Protein AF-A0A9D8U221-F1 (afdb_monomer_lite)

Structure (mmCIF, N/CA/C/O backbone):
data_AF-A0A9D8U221-F1
#
_entry.id   AF-A0A9D8U221-F1
#
loop_
_atom_site.group_PDB
_atom_site.id
_atom_site.type_symbol
_atom_site.label_atom_id
_atom_site.label_alt_id
_atom_site.label_comp_id
_atom_site.label_asym_id
_atom_site.label_entity_id
_atom_site.label_seq_id
_atom_site.pdbx_PDB_ins_code
_atom_site.Cartn_x
_atom_site.Cartn_y
_atom_site.Cartn_z
_atom_site.occupancy
_atom_site.B_iso_or_equiv
_atom_site.auth_seq_id
_atom_site.auth_comp_id
_atom_site.auth_asym_id
_atom_site.auth_atom_id
_atom_site.pdbx_PDB_model_num
ATOM 1 N N . MET A 1 1 ? -21.153 -36.999 48.218 1.00 46.34 1 MET A N 1
ATOM 2 C CA . MET A 1 1 ? -20.728 -36.787 46.818 1.00 46.34 1 MET A CA 1
ATOM 3 C C . MET A 1 1 ? -21.036 -35.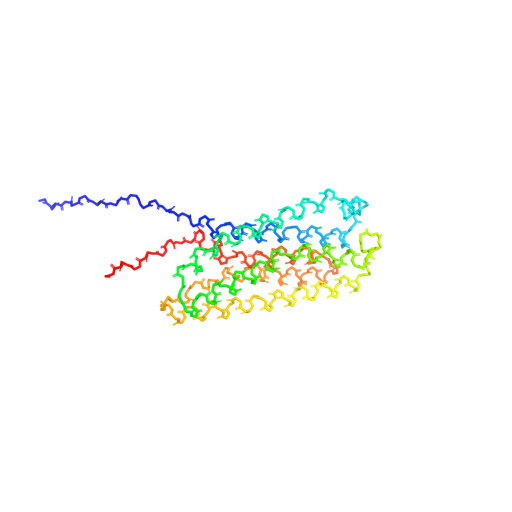339 46.479 1.00 46.34 1 MET A C 1
ATOM 5 O O . MET A 1 1 ? -22.180 -34.963 46.692 1.00 46.34 1 MET A O 1
ATOM 9 N N . PRO A 1 2 ? -20.062 -34.502 46.090 1.00 36.53 2 PRO A N 1
ATOM 10 C CA . PRO A 1 2 ? -20.365 -33.135 45.692 1.00 36.53 2 PRO A CA 1
ATOM 11 C C . PRO A 1 2 ? -20.937 -33.125 44.270 1.00 36.53 2 PRO A C 1
ATOM 13 O O . PRO A 1 2 ? -20.364 -33.736 43.367 1.00 36.53 2 PRO A O 1
ATOM 16 N N . ASP A 1 3 ? -22.067 -32.439 44.102 1.00 36.94 3 ASP A N 1
ATOM 17 C CA . ASP A 1 3 ? -22.716 -32.174 42.820 1.00 36.94 3 ASP A CA 1
ATOM 18 C C . ASP A 1 3 ? -21.763 -31.431 41.878 1.00 36.94 3 ASP A C 1
ATOM 20 O O . ASP A 1 3 ? -21.436 -30.256 42.067 1.00 36.94 3 ASP A O 1
ATOM 24 N N . VAL A 1 4 ? -21.310 -32.125 40.836 1.00 47.38 4 VAL A N 1
ATOM 25 C CA . VAL A 1 4 ? -20.582 -31.516 39.724 1.00 47.38 4 VAL A CA 1
ATOM 26 C C . VAL A 1 4 ? -21.619 -30.888 38.802 1.00 47.38 4 VAL A C 1
ATOM 28 O O . VAL A 1 4 ? -22.221 -31.562 37.969 1.00 47.38 4 VAL A O 1
ATOM 31 N N . ALA A 1 5 ? -21.840 -29.582 38.957 1.00 43.34 5 ALA A N 1
ATOM 32 C CA . ALA A 1 5 ? -22.654 -28.819 38.021 1.00 43.34 5 ALA A CA 1
ATOM 33 C C . ALA A 1 5 ? -22.079 -28.968 36.594 1.00 43.34 5 ALA A C 1
ATOM 35 O O . ALA A 1 5 ? -20.874 -28.761 36.396 1.00 43.34 5 ALA A O 1
ATOM 36 N N . PRO A 1 6 ? -22.897 -29.307 35.581 1.00 42.06 6 PRO A N 1
ATOM 37 C CA . PRO A 1 6 ? -22.417 -29.410 34.215 1.00 42.06 6 PRO A CA 1
ATOM 38 C C . PRO A 1 6 ? -21.946 -28.032 33.742 1.00 42.06 6 PRO A C 1
ATOM 40 O O . PRO A 1 6 ? -22.715 -27.075 33.655 1.00 42.06 6 PRO A O 1
ATOM 43 N N . SER A 1 7 ? -20.648 -27.941 33.443 1.00 43.00 7 SER A N 1
ATOM 44 C CA . SER A 1 7 ? -20.004 -26.803 32.785 1.00 43.00 7 SER A CA 1
ATOM 45 C C . SER A 1 7 ? -20.668 -26.579 31.423 1.00 43.00 7 SER A C 1
ATOM 47 O O . SER A 1 7 ? -20.220 -27.106 30.403 1.00 43.00 7 SER A O 1
ATOM 49 N N . ASN A 1 8 ? -21.732 -25.778 31.407 1.00 39.56 8 ASN A N 1
ATOM 50 C CA . ASN A 1 8 ? -22.441 -25.356 30.207 1.00 39.56 8 ASN A CA 1
ATOM 51 C C . ASN A 1 8 ? -21.595 -24.315 29.453 1.00 39.56 8 ASN A C 1
ATOM 53 O O . ASN A 1 8 ? -21.880 -23.118 29.433 1.00 39.56 8 ASN A O 1
ATOM 57 N N . LYS A 1 9 ? -20.472 -24.762 28.884 1.00 40.12 9 LYS A N 1
ATOM 58 C CA . LYS A 1 9 ? -19.693 -23.988 27.921 1.00 40.12 9 LYS A CA 1
ATOM 59 C C . LYS A 1 9 ? -20.349 -24.198 26.566 1.00 40.12 9 LYS A C 1
ATOM 61 O O . LYS A 1 9 ? -19.939 -25.062 25.800 1.00 40.12 9 LYS A O 1
ATOM 66 N N . THR A 1 10 ? -21.374 -23.402 26.279 1.00 37.72 10 THR A N 1
ATOM 67 C CA . THR A 1 10 ? -21.852 -23.229 24.905 1.00 37.72 10 THR A CA 1
ATOM 68 C C . THR A 1 10 ? -20.642 -22.931 24.013 1.00 37.72 10 THR A C 1
ATOM 70 O O . THR A 1 10 ? -19.863 -22.033 24.370 1.00 37.72 10 THR A O 1
ATOM 73 N N . PRO A 1 11 ? -20.441 -23.645 22.891 1.00 33.72 11 PRO A N 1
ATOM 74 C CA . PRO A 1 11 ? -19.379 -23.315 21.956 1.00 33.72 11 PRO A CA 1
ATOM 75 C C . PRO A 1 11 ? -19.591 -21.870 21.507 1.00 33.72 11 PRO A C 1
ATOM 77 O O . PRO A 1 11 ? -20.584 -21.537 20.864 1.00 33.72 11 PRO A O 1
ATOM 80 N N . ARG A 1 12 ? -18.685 -20.974 21.911 1.00 37.41 12 ARG A N 1
ATOM 81 C CA . ARG A 1 12 ? -18.669 -19.613 21.383 1.00 37.41 12 ARG A CA 1
ATOM 82 C C . ARG A 1 12 ? -18.238 -19.744 19.932 1.00 37.41 12 ARG A C 1
ATOM 84 O O . ARG A 1 12 ? -17.061 -19.960 19.661 1.00 37.41 12 ARG A O 1
ATOM 91 N N . PHE A 1 13 ? -19.191 -19.665 19.011 1.00 32.12 13 PHE A N 1
ATOM 92 C CA . PHE A 1 13 ? -18.880 -19.499 17.601 1.00 32.12 13 PHE A CA 1
ATOM 93 C C . PHE A 1 13 ? -18.076 -18.205 17.468 1.00 32.12 13 PHE A C 1
ATOM 95 O O . PHE A 1 13 ? -18.588 -17.106 17.681 1.00 32.12 13 PHE A O 1
ATOM 102 N N . TYR A 1 14 ? -16.778 -18.347 17.210 1.00 41.47 14 TYR A N 1
ATOM 103 C CA . TYR A 1 14 ? -15.888 -17.232 16.938 1.00 41.47 14 TYR A CA 1
ATOM 104 C C . TYR A 1 14 ? -16.320 -16.622 15.609 1.00 41.47 14 TYR A C 1
ATOM 106 O O . TYR A 1 14 ? -15.936 -17.105 14.545 1.00 41.47 14 TYR A O 1
ATOM 114 N N . VAL A 1 15 ? -17.134 -15.569 15.653 1.00 39.28 15 VAL A N 1
ATOM 115 C CA . VAL A 1 15 ? -17.375 -14.747 14.468 1.00 39.28 15 VAL A CA 1
ATOM 116 C C . VAL A 1 15 ? -16.072 -13.999 14.197 1.00 39.28 15 VAL A C 1
ATOM 118 O O . VAL A 1 15 ? -15.803 -12.943 14.765 1.00 39.28 15 VAL A O 1
ATOM 121 N N . ARG A 1 16 ? -15.209 -14.613 13.381 1.00 52.88 16 ARG A N 1
ATOM 122 C CA . ARG A 1 16 ? -14.052 -13.966 12.754 1.00 52.88 16 ARG A CA 1
ATOM 123 C C . ARG A 1 16 ? -14.578 -12.684 12.110 1.00 52.88 16 ARG A C 1
ATOM 125 O O . ARG A 1 16 ? -15.511 -12.765 11.311 1.00 52.88 16 ARG A O 1
ATOM 132 N N . ASP A 1 17 ? -14.035 -11.519 12.463 1.00 67.81 17 ASP A N 1
ATOM 133 C CA . ASP A 1 17 ? -14.486 -10.249 11.881 1.00 67.81 17 ASP A CA 1
ATOM 134 C C . ASP A 1 17 ? -14.055 -10.180 10.406 1.00 67.81 17 ASP A C 1
ATOM 136 O O . ASP A 1 17 ? -12.999 -9.640 10.060 1.00 67.81 17 ASP A O 1
ATOM 140 N N . GLY A 1 18 ? -14.876 -10.774 9.533 1.00 75.94 18 GLY A N 1
ATOM 141 C CA . GLY A 1 18 ? -14.639 -10.866 8.095 1.00 75.94 18 GLY A CA 1
ATOM 142 C C . GLY A 1 18 ? -14.452 -9.500 7.439 1.00 75.94 18 GLY A C 1
ATOM 143 O O . GLY A 1 18 ? -13.772 -9.396 6.427 1.00 75.94 18 GLY A O 1
ATOM 144 N N . ARG A 1 19 ? -14.957 -8.429 8.055 1.00 84.12 19 ARG A N 1
ATOM 145 C CA . ARG A 1 19 ? -14.847 -7.062 7.538 1.00 84.12 19 ARG A CA 1
ATOM 146 C C . ARG A 1 19 ? -13.441 -6.508 7.700 1.00 84.12 19 ARG A C 1
ATOM 148 O O . ARG A 1 19 ? -12.880 -5.955 6.758 1.00 84.12 19 ARG A O 1
ATOM 155 N N . SER A 1 20 ? -12.839 -6.717 8.870 1.00 84.62 20 SER A N 1
ATOM 156 C CA . SER A 1 20 ? -11.425 -6.392 9.075 1.00 84.62 20 SER A CA 1
ATOM 157 C C . SER A 1 20 ? -10.539 -7.216 8.140 1.00 84.62 20 SER A C 1
ATOM 159 O O . SER A 1 20 ? -9.605 -6.682 7.549 1.00 84.62 20 SER A O 1
ATOM 161 N N . LEU A 1 21 ? -10.873 -8.491 7.920 1.00 89.44 21 LEU A N 1
ATOM 162 C CA . LEU A 1 21 ? -10.145 -9.319 6.961 1.00 89.44 21 LEU A CA 1
ATOM 163 C C . LEU A 1 21 ? -10.223 -8.758 5.529 1.00 89.44 21 LEU A C 1
ATOM 165 O O . LEU A 1 21 ? -9.206 -8.731 4.844 1.00 89.44 21 LEU A O 1
ATOM 169 N N . MET A 1 22 ? -11.380 -8.248 5.095 1.00 91.06 22 MET A N 1
ATOM 170 C CA . MET A 1 22 ? -11.533 -7.611 3.778 1.00 91.06 22 MET A CA 1
ATOM 171 C C . MET A 1 22 ? -10.624 -6.387 3.614 1.00 91.06 22 MET A C 1
ATOM 173 O O . MET A 1 22 ? -9.936 -6.275 2.603 1.00 91.06 22 MET A O 1
ATOM 177 N N . ALA A 1 23 ? -10.549 -5.501 4.614 1.00 90.25 23 ALA A N 1
ATOM 178 C CA . ALA A 1 23 ? -9.632 -4.358 4.565 1.00 90.25 23 ALA A CA 1
ATOM 179 C C . ALA A 1 23 ? -8.154 -4.788 4.548 1.00 90.25 23 ALA A C 1
ATOM 181 O O . ALA A 1 23 ? -7.350 -4.195 3.829 1.00 90.25 23 ALA A O 1
ATOM 182 N N . ALA A 1 24 ? -7.794 -5.839 5.294 1.00 91.75 24 ALA A N 1
ATOM 183 C CA . ALA A 1 24 ? -6.448 -6.404 5.243 1.00 91.75 24 ALA A CA 1
ATOM 184 C C . ALA A 1 24 ? -6.111 -6.934 3.842 1.00 91.75 24 ALA A C 1
ATOM 186 O O . ALA A 1 24 ? -5.067 -6.595 3.293 1.00 91.75 24 ALA A O 1
ATOM 187 N N . ILE A 1 25 ? -7.009 -7.727 3.250 1.00 94.12 25 ILE A N 1
ATOM 188 C CA . ILE A 1 25 ? -6.838 -8.294 1.907 1.00 94.12 25 ILE A CA 1
ATOM 189 C C . ILE A 1 25 ? -6.707 -7.181 0.865 1.00 94.12 25 ILE A C 1
ATOM 191 O O . ILE A 1 25 ? -5.789 -7.231 0.052 1.00 94.12 25 ILE A O 1
ATOM 195 N N . ALA A 1 26 ? -7.554 -6.151 0.923 1.00 94.75 26 ALA A N 1
ATOM 196 C CA . ALA A 1 26 ? -7.482 -5.000 0.023 1.00 94.75 26 ALA A CA 1
ATOM 197 C C . ALA A 1 26 ? -6.102 -4.322 0.054 1.00 94.75 26 ALA A C 1
ATOM 199 O O . ALA A 1 26 ? -5.510 -4.040 -0.991 1.00 94.75 26 ALA A O 1
ATOM 200 N N . LEU A 1 27 ? -5.548 -4.105 1.250 1.00 93.75 27 LEU A N 1
ATOM 201 C CA . LEU A 1 27 ? -4.215 -3.526 1.403 1.00 93.75 27 LEU A CA 1
ATOM 202 C C . LEU A 1 27 ? -3.123 -4.460 0.871 1.00 93.75 27 LEU A C 1
ATOM 204 O O . LEU A 1 27 ? -2.237 -3.997 0.161 1.00 93.75 27 LEU A O 1
ATOM 208 N N . LEU A 1 28 ? -3.203 -5.766 1.137 1.00 94.81 28 LEU A N 1
ATOM 209 C CA . LEU A 1 28 ? -2.232 -6.739 0.622 1.00 94.81 28 LEU A CA 1
ATOM 210 C C . LEU A 1 28 ? -2.251 -6.828 -0.910 1.00 94.81 28 LEU A C 1
ATOM 212 O O . LEU A 1 28 ? -1.188 -6.815 -1.527 1.00 94.81 28 LEU A O 1
ATOM 216 N N . ILE A 1 29 ? -3.439 -6.851 -1.525 1.00 95.19 29 ILE A N 1
ATOM 217 C CA . ILE A 1 29 ? -3.604 -6.810 -2.987 1.00 95.19 29 ILE A CA 1
ATOM 218 C C . ILE A 1 29 ? -2.976 -5.530 -3.545 1.00 95.19 29 ILE A C 1
ATOM 220 O O . ILE A 1 29 ? -2.207 -5.582 -4.503 1.00 95.19 29 ILE A O 1
ATOM 224 N N . THR A 1 30 ? -3.255 -4.381 -2.924 1.00 94.00 30 THR A N 1
ATOM 225 C CA . THR A 1 30 ? -2.701 -3.092 -3.363 1.00 94.00 30 THR A CA 1
ATOM 226 C C . THR A 1 30 ? -1.175 -3.071 -3.255 1.00 94.00 30 THR A C 1
ATOM 228 O O . THR A 1 30 ? -0.498 -2.641 -4.192 1.00 94.00 30 THR A O 1
ATOM 231 N N . GLY A 1 31 ? -0.621 -3.583 -2.154 1.00 92.56 31 GLY A N 1
ATOM 232 C CA . GLY A 1 31 ? 0.821 -3.709 -1.950 1.00 92.56 31 GLY A CA 1
ATOM 233 C C . GLY A 1 31 ? 1.485 -4.595 -2.999 1.00 92.56 31 GLY A C 1
ATOM 234 O O . GLY A 1 31 ? 2.490 -4.192 -3.578 1.00 92.56 31 GLY A O 1
ATOM 235 N N . ALA A 1 32 ? 0.891 -5.753 -3.294 1.00 94.00 32 ALA A N 1
ATOM 236 C CA . ALA A 1 32 ? 1.389 -6.682 -4.306 1.00 94.00 32 ALA A CA 1
ATOM 237 C C . ALA A 1 32 ? 1.371 -6.068 -5.714 1.00 94.00 32 ALA A C 1
ATOM 239 O O . ALA A 1 32 ? 2.376 -6.114 -6.416 1.00 94.00 32 ALA A O 1
ATOM 240 N N . ILE A 1 33 ? 0.269 -5.421 -6.107 1.00 92.56 33 ILE A N 1
ATOM 241 C CA . ILE A 1 33 ? 0.173 -4.734 -7.405 1.00 92.56 33 ILE A CA 1
ATOM 242 C C . ILE A 1 33 ? 1.195 -3.598 -7.498 1.00 92.56 33 ILE A C 1
ATOM 244 O O . ILE A 1 33 ? 1.836 -3.423 -8.529 1.00 92.56 33 ILE A O 1
ATOM 248 N N . THR A 1 34 ? 1.359 -2.817 -6.429 1.00 90.44 34 THR A N 1
ATOM 249 C CA . THR A 1 34 ? 2.324 -1.710 -6.414 1.00 90.44 34 THR A CA 1
ATOM 250 C C . THR A 1 34 ? 3.756 -2.235 -6.521 1.00 90.44 34 THR A C 1
ATOM 252 O O . THR A 1 34 ? 4.546 -1.669 -7.272 1.00 90.44 34 THR A O 1
ATOM 255 N N . ALA A 1 35 ? 4.082 -3.328 -5.823 1.00 90.88 35 ALA A N 1
ATOM 256 C CA . ALA A 1 35 ? 5.374 -4.004 -5.929 1.00 90.88 35 ALA A CA 1
ATOM 257 C C . ALA A 1 35 ? 5.636 -4.493 -7.357 1.00 90.88 35 ALA A C 1
ATOM 259 O O . ALA A 1 35 ? 6.690 -4.197 -7.907 1.00 90.88 35 ALA A O 1
ATOM 260 N N . GLU A 1 36 ? 4.651 -5.136 -7.983 1.00 89.25 36 GLU A N 1
ATOM 261 C CA . GLU A 1 36 ? 4.728 -5.608 -9.369 1.00 89.25 36 GLU A CA 1
ATOM 262 C C . GLU A 1 36 ? 4.935 -4.454 -10.365 1.00 89.25 36 GLU A C 1
ATOM 264 O O . GLU A 1 36 ? 5.740 -4.545 -11.290 1.00 89.25 36 GLU A O 1
ATOM 269 N N . ILE A 1 37 ? 4.238 -3.326 -10.180 1.00 86.56 37 ILE A N 1
ATOM 270 C CA . ILE A 1 37 ? 4.440 -2.129 -11.009 1.00 86.56 37 ILE A CA 1
ATOM 271 C C . ILE A 1 37 ? 5.873 -1.605 -10.843 1.00 86.56 37 ILE A C 1
ATOM 273 O O . ILE A 1 37 ? 6.526 -1.284 -11.836 1.00 86.56 37 ILE A O 1
ATOM 277 N N . VAL A 1 38 ? 6.369 -1.517 -9.604 1.00 86.62 38 VAL A N 1
ATOM 278 C CA . VAL A 1 38 ? 7.726 -1.035 -9.312 1.00 86.62 38 VAL A CA 1
ATOM 279 C C . VAL A 1 38 ? 8.780 -1.969 -9.897 1.00 86.62 38 VAL A C 1
ATOM 281 O O . VAL A 1 38 ? 9.700 -1.488 -10.555 1.00 86.62 38 VAL A O 1
ATOM 284 N N . ASP A 1 39 ? 8.622 -3.279 -9.732 1.00 86.50 39 ASP A N 1
ATOM 285 C CA . ASP A 1 39 ? 9.508 -4.294 -10.302 1.00 86.50 39 ASP A CA 1
ATOM 286 C C . ASP A 1 39 ? 9.663 -4.113 -11.816 1.00 86.50 39 ASP A C 1
ATOM 288 O O . ASP A 1 39 ? 10.772 -3.941 -12.330 1.00 86.50 39 ASP A O 1
ATOM 292 N N . ARG A 1 40 ? 8.537 -3.968 -12.521 1.00 81.69 40 ARG A N 1
ATOM 293 C CA . ARG A 1 40 ? 8.519 -3.739 -13.972 1.00 81.69 40 ARG A CA 1
ATOM 294 C C . ARG A 1 40 ? 9.158 -2.419 -14.398 1.00 81.69 40 ARG A C 1
ATOM 296 O O . ARG A 1 40 ? 9.654 -2.329 -15.521 1.00 81.69 40 ARG A O 1
ATOM 303 N N . TYR A 1 41 ? 9.162 -1.397 -13.543 1.00 78.56 41 TYR A N 1
ATOM 304 C CA . TYR A 1 41 ? 9.866 -0.140 -13.810 1.00 78.56 41 TYR A CA 1
ATOM 305 C C . TYR A 1 41 ? 11.358 -0.194 -13.457 1.00 78.56 41 TYR A C 1
ATOM 307 O O . TYR A 1 41 ? 12.134 0.564 -14.046 1.00 78.56 41 TYR A O 1
ATOM 315 N N . VAL A 1 42 ? 11.782 -1.069 -12.540 1.00 77.94 42 VAL A N 1
ATOM 316 C CA . VAL A 1 42 ? 13.160 -1.146 -12.025 1.00 77.94 42 VAL A CA 1
ATOM 317 C C . VAL A 1 42 ? 13.997 -2.191 -12.766 1.00 77.94 42 VAL A C 1
ATOM 319 O O . VAL A 1 42 ? 15.085 -1.847 -13.238 1.00 77.94 42 VAL A O 1
ATOM 322 N N . TYR A 1 43 ? 13.503 -3.422 -12.901 1.00 73.69 43 TYR A N 1
ATOM 323 C CA . TYR A 1 43 ? 14.320 -4.589 -13.250 1.00 73.69 43 TYR A CA 1
ATOM 324 C C . TYR A 1 43 ? 14.281 -5.022 -14.718 1.00 73.69 43 TYR A C 1
ATOM 326 O O . TYR A 1 43 ? 15.262 -5.591 -15.171 1.00 73.69 43 TYR A O 1
ATOM 334 N N . GLN A 1 44 ? 13.217 -4.705 -15.463 1.00 62.88 44 GLN A N 1
ATOM 335 C CA . GLN A 1 44 ? 13.007 -5.026 -16.890 1.00 62.88 44 GLN A CA 1
ATOM 336 C C . GLN A 1 44 ? 13.900 -6.124 -17.503 1.00 62.88 44 GLN A C 1
ATOM 338 O O . GLN A 1 44 ? 14.876 -5.837 -18.197 1.00 62.88 44 GLN A O 1
ATOM 343 N N . GLU A 1 45 ? 13.450 -7.372 -17.401 1.00 55.56 45 GLU A N 1
ATOM 344 C CA . GLU A 1 45 ? 13.614 -8.303 -18.519 1.00 55.56 45 GLU A CA 1
ATOM 345 C C . GLU A 1 45 ? 12.698 -7.857 -19.683 1.00 55.56 45 GLU A C 1
ATOM 347 O O . GLU A 1 45 ? 11.666 -7.212 -19.467 1.00 55.56 45 GLU A O 1
ATOM 352 N N . VAL A 1 46 ? 13.071 -8.163 -20.932 1.00 51.25 46 VAL A N 1
ATOM 353 C CA . VAL A 1 46 ? 12.435 -7.696 -22.191 1.00 51.25 46 VAL A CA 1
ATOM 354 C C . VAL A 1 46 ? 10.900 -7.875 -22.224 1.00 51.25 46 VAL A C 1
ATOM 356 O O . VAL A 1 46 ? 10.185 -7.107 -22.867 1.00 51.25 46 VAL A O 1
ATOM 359 N N . THR A 1 47 ? 10.367 -8.838 -21.476 1.00 54.03 47 THR A N 1
ATOM 360 C CA . THR A 1 47 ? 8.936 -9.145 -21.315 1.00 54.03 47 THR A CA 1
ATOM 361 C C . THR A 1 47 ? 8.156 -8.143 -20.447 1.00 54.03 47 THR A C 1
ATOM 363 O O . THR A 1 47 ? 6.967 -7.924 -20.691 1.00 54.03 47 THR A O 1
ATOM 366 N N . GLY A 1 48 ? 8.787 -7.471 -19.477 1.00 54.78 48 GLY A N 1
ATOM 367 C CA . GLY A 1 48 ? 8.108 -6.559 -18.541 1.00 54.78 48 GLY A CA 1
ATOM 368 C C . GLY A 1 48 ? 7.608 -5.250 -19.173 1.00 54.78 48 GLY A C 1
ATOM 369 O O . GLY A 1 48 ? 6.598 -4.692 -18.740 1.00 54.78 48 GLY A O 1
ATOM 370 N N . ALA A 1 49 ? 8.263 -4.784 -20.242 1.00 59.03 49 ALA A N 1
ATOM 371 C CA . ALA A 1 49 ? 7.914 -3.541 -20.941 1.00 59.03 49 ALA A CA 1
ATOM 372 C C . ALA A 1 49 ? 6.612 -3.639 -21.764 1.00 59.03 49 ALA A C 1
ATOM 374 O O . ALA A 1 49 ? 5.931 -2.636 -21.981 1.00 59.03 49 ALA A O 1
ATOM 375 N N . LEU A 1 50 ? 6.243 -4.842 -22.217 1.00 64.94 50 LEU A N 1
ATOM 376 C CA . LEU A 1 50 ? 4.988 -5.086 -22.945 1.00 64.94 50 LEU A CA 1
ATOM 377 C C . LEU A 1 50 ? 3.777 -5.024 -22.011 1.00 64.94 50 LEU A C 1
ATOM 379 O O . LEU A 1 50 ? 2.696 -4.574 -22.382 1.00 64.94 50 LEU A O 1
ATOM 383 N N . LEU A 1 51 ? 3.983 -5.451 -20.774 1.00 70.56 51 LEU A N 1
ATOM 384 C CA . LEU A 1 51 ? 2.963 -5.565 -19.749 1.00 70.56 51 LEU A CA 1
ATOM 385 C C . LEU A 1 51 ? 2.583 -4.202 -19.149 1.00 70.56 51 LEU A C 1
ATOM 387 O O . LEU A 1 51 ? 1.401 -3.942 -18.949 1.00 70.56 51 LEU A O 1
ATOM 391 N N . THR A 1 52 ? 3.536 -3.287 -18.937 1.00 73.75 52 THR A N 1
ATOM 392 C CA . THR A 1 52 ? 3.227 -1.904 -18.510 1.00 73.75 52 THR A CA 1
ATOM 393 C C . THR A 1 52 ? 2.518 -1.082 -19.590 1.00 73.75 52 THR A C 1
ATOM 395 O O . THR A 1 52 ? 1.829 -0.119 -19.262 1.00 73.75 52 THR A O 1
ATOM 398 N N . ARG A 1 53 ? 2.635 -1.481 -20.862 1.00 79.25 53 ARG A N 1
ATOM 399 C CA . ARG A 1 53 ? 1.889 -0.923 -22.005 1.00 79.25 53 ARG A CA 1
ATOM 400 C C . ARG A 1 53 ? 0.559 -1.628 -22.264 1.00 79.25 53 ARG A C 1
ATOM 402 O O . ARG A 1 53 ? -0.251 -1.142 -23.050 1.00 79.25 53 ARG A O 1
ATOM 409 N N . SER A 1 54 ? 0.332 -2.777 -21.635 1.00 85.38 54 SER A N 1
ATOM 410 C CA . SER A 1 54 ? -0.854 -3.586 -21.881 1.00 85.38 54 SER A CA 1
ATOM 411 C C . SER A 1 54 ? -2.089 -2.916 -21.293 1.00 85.38 54 SER A C 1
ATOM 413 O O . SER A 1 54 ? -2.205 -2.723 -20.082 1.00 85.38 54 SER A O 1
ATOM 415 N N . ARG A 1 55 ? -3.054 -2.614 -22.164 1.00 86.38 55 ARG A N 1
ATOM 416 C CA . ARG A 1 55 ? 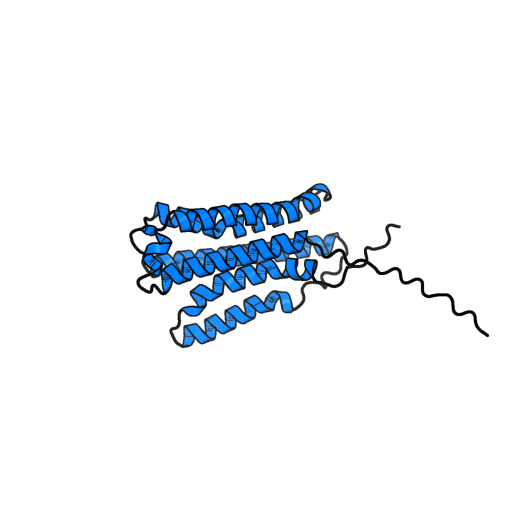-4.380 -2.140 -21.759 1.00 86.38 55 ARG A CA 1
ATOM 417 C C . ARG A 1 55 ? -5.060 -3.132 -20.813 1.00 86.38 55 ARG A C 1
ATOM 419 O O . ARG A 1 55 ? -5.561 -2.722 -19.772 1.00 86.38 55 ARG A O 1
ATOM 426 N N . LEU A 1 56 ? -5.021 -4.425 -21.146 1.00 88.56 56 LEU A N 1
ATOM 427 C CA . LEU A 1 56 ? -5.640 -5.484 -20.345 1.00 88.56 56 LEU A CA 1
ATOM 428 C C . LEU A 1 56 ? -5.060 -5.530 -18.925 1.00 88.56 56 LEU A C 1
ATOM 430 O O . LEU A 1 56 ? -5.796 -5.691 -17.957 1.00 88.56 56 LEU A O 1
ATOM 434 N N . TRP A 1 57 ? -3.743 -5.347 -18.789 1.00 88.56 57 TRP A N 1
ATOM 435 C CA . TRP A 1 57 ? -3.098 -5.292 -17.477 1.00 88.56 57 TRP A CA 1
ATOM 436 C C . TRP A 1 57 ? -3.651 -4.146 -16.623 1.00 88.56 57 TRP A C 1
ATOM 438 O O . TRP A 1 57 ? -4.030 -4.363 -15.473 1.00 88.56 57 TRP A O 1
ATOM 448 N N . TRP A 1 58 ? -3.749 -2.940 -17.186 1.00 89.75 58 TRP A N 1
ATOM 449 C CA . TRP A 1 58 ? -4.283 -1.789 -16.457 1.00 89.75 58 TRP A CA 1
ATOM 450 C C . TRP A 1 58 ? -5.775 -1.911 -16.157 1.00 89.75 58 TRP A C 1
ATOM 452 O O . TRP A 1 58 ? -6.203 -1.492 -15.085 1.00 89.75 58 TRP A O 1
ATOM 462 N N . GLU A 1 59 ? -6.560 -2.538 -17.033 1.00 91.12 59 GLU A N 1
ATOM 463 C CA . GLU A 1 59 ? -7.958 -2.868 -16.740 1.00 91.12 59 GLU A CA 1
ATOM 464 C C . GLU A 1 59 ? -8.065 -3.811 -15.532 1.00 91.12 59 GLU A C 1
ATOM 466 O O . GLU A 1 59 ? -8.863 -3.554 -14.630 1.00 91.12 59 GLU A O 1
ATOM 471 N N . ILE A 1 60 ? -7.228 -4.851 -15.449 1.00 91.56 60 ILE A N 1
ATOM 472 C CA . ILE A 1 60 ? -7.178 -5.748 -14.282 1.00 91.56 60 ILE A CA 1
ATOM 473 C C . ILE A 1 60 ? -6.788 -4.968 -13.021 1.00 91.56 60 ILE A C 1
ATOM 475 O O . ILE A 1 60 ? -7.471 -5.071 -12.001 1.00 91.56 60 ILE A O 1
ATOM 479 N N . VAL A 1 61 ? -5.729 -4.155 -13.090 1.00 92.12 61 VAL A N 1
ATOM 480 C CA . VAL A 1 61 ? -5.267 -3.334 -11.961 1.00 92.12 61 VAL A CA 1
ATOM 481 C C . VAL A 1 61 ? -6.380 -2.417 -11.456 1.00 92.12 61 VAL A C 1
ATOM 483 O O . VAL A 1 61 ? -6.643 -2.395 -10.256 1.00 92.12 61 VAL A O 1
ATOM 486 N N . LEU A 1 62 ? -7.066 -1.696 -12.346 1.00 92.38 62 LEU A N 1
ATOM 487 C CA . LEU A 1 62 ? -8.140 -0.770 -11.981 1.00 92.38 62 LEU A CA 1
ATOM 488 C C . LEU A 1 62 ? -9.355 -1.493 -11.384 1.00 92.38 62 LEU A C 1
ATOM 490 O O . LEU A 1 62 ? -9.904 -1.026 -10.388 1.00 92.38 62 LEU A O 1
ATOM 494 N N . ASN A 1 63 ? -9.739 -2.655 -11.922 1.00 95.12 63 ASN A N 1
ATOM 495 C CA . ASN A 1 63 ? -10.809 -3.473 -11.342 1.00 95.12 63 ASN A CA 1
ATOM 496 C C . ASN A 1 63 ? -10.449 -3.968 -9.933 1.00 95.12 63 ASN A C 1
ATOM 498 O O . ASN A 1 63 ? -11.279 -3.906 -9.024 1.00 95.12 63 ASN A O 1
ATOM 502 N N . LEU A 1 64 ? -9.199 -4.393 -9.721 1.00 94.31 64 LEU A N 1
ATOM 503 C CA . LEU A 1 64 ? -8.708 -4.755 -8.390 1.00 94.31 64 LEU A CA 1
ATOM 504 C C . LEU A 1 64 ? -8.704 -3.552 -7.438 1.00 94.31 64 LEU A C 1
ATOM 506 O O . LEU A 1 64 ? -9.001 -3.727 -6.260 1.00 94.31 64 LEU A O 1
ATOM 510 N N . GLN A 1 65 ? -8.455 -2.330 -7.926 1.00 94.00 65 GLN A N 1
ATOM 511 C CA . GLN A 1 65 ? -8.578 -1.129 -7.093 1.00 94.00 65 GLN A CA 1
ATOM 512 C C . GLN A 1 65 ? -10.021 -0.812 -6.709 1.00 94.00 65 GLN A C 1
ATOM 514 O O . GLN A 1 65 ? -10.279 -0.500 -5.548 1.00 94.00 65 GLN A O 1
ATOM 519 N N . ILE A 1 66 ? -10.972 -0.944 -7.637 1.00 94.88 66 ILE A N 1
ATOM 520 C CA . ILE A 1 66 ? -12.403 -0.791 -7.330 1.00 94.88 66 ILE A CA 1
ATOM 521 C C . ILE A 1 66 ? -12.817 -1.804 -6.255 1.00 94.88 66 ILE A C 1
ATOM 523 O O . ILE A 1 66 ? -13.465 -1.435 -5.274 1.00 94.88 66 ILE A O 1
ATOM 527 N N . LEU A 1 67 ? -12.383 -3.061 -6.394 1.00 95.94 67 LEU A N 1
ATOM 528 C CA . LEU A 1 67 ? -12.626 -4.105 -5.403 1.00 95.94 67 LEU A CA 1
ATOM 529 C C . LEU A 1 67 ? -12.013 -3.754 -4.037 1.00 95.94 67 LEU A C 1
ATOM 531 O O . LEU A 1 67 ? -12.711 -3.823 -3.026 1.00 95.94 67 LEU A O 1
ATOM 535 N N . SER A 1 68 ? -10.744 -3.335 -3.998 1.00 96.06 68 SER A N 1
ATOM 536 C CA . SER A 1 68 ? -10.052 -2.922 -2.768 1.00 96.06 68 SER A CA 1
ATOM 537 C C . SER A 1 68 ? -10.765 -1.765 -2.067 1.00 96.06 68 SER A C 1
ATOM 539 O O . SER A 1 68 ? -10.992 -1.819 -0.856 1.00 96.06 68 SER A O 1
ATOM 541 N N . VAL A 1 69 ? -11.181 -0.741 -2.818 1.00 95.81 69 VAL A N 1
ATOM 542 C CA . VAL A 1 69 ? -11.956 0.389 -2.286 1.00 95.81 69 VAL A CA 1
ATOM 543 C C . VAL A 1 69 ? -13.297 -0.086 -1.734 1.00 95.81 69 VAL A C 1
ATOM 545 O O . VAL A 1 69 ? -13.657 0.301 -0.624 1.00 95.81 69 VAL A O 1
ATOM 548 N N . GLY A 1 70 ? -14.005 -0.964 -2.448 1.00 95.00 70 GLY A N 1
ATOM 549 C CA . GLY A 1 70 ? -15.261 -1.553 -1.978 1.00 95.00 70 GLY A CA 1
ATOM 550 C C . GLY A 1 70 ? -15.097 -2.340 -0.674 1.00 95.00 70 GLY A C 1
ATOM 551 O O . GLY A 1 70 ? -15.878 -2.164 0.261 1.00 95.00 70 GLY A O 1
ATOM 552 N N . MET A 1 71 ? -14.041 -3.151 -0.564 1.00 94.81 71 MET A N 1
ATOM 553 C CA . MET A 1 71 ? -13.709 -3.908 0.649 1.00 94.81 71 MET A CA 1
ATOM 554 C C . MET A 1 71 ? -13.403 -2.996 1.844 1.00 94.81 71 MET A C 1
ATOM 556 O O . MET A 1 71 ? -13.897 -3.229 2.951 1.00 94.81 71 MET A O 1
ATOM 560 N N . ILE A 1 72 ? -12.615 -1.939 1.629 1.00 93.62 72 ILE A N 1
ATOM 561 C CA . ILE A 1 72 ? -12.297 -0.951 2.666 1.00 93.62 72 ILE A CA 1
ATOM 562 C C . ILE A 1 72 ? -13.558 -0.191 3.075 1.00 93.62 72 ILE A C 1
ATOM 564 O O . ILE A 1 72 ? -13.828 -0.052 4.267 1.00 93.62 72 ILE A O 1
ATOM 568 N N . TRP A 1 73 ? -14.358 0.263 2.111 1.00 94.06 73 TRP A N 1
ATOM 569 C CA . TRP A 1 73 ? -15.619 0.945 2.382 1.00 94.06 73 TRP A CA 1
ATOM 570 C C . TRP A 1 73 ? -16.545 0.078 3.237 1.00 94.06 73 TRP A C 1
ATOM 572 O O . TRP A 1 73 ? -17.021 0.527 4.280 1.00 94.06 73 TRP A O 1
ATOM 582 N N . PHE A 1 74 ? -16.723 -1.192 2.867 1.00 90.94 74 PHE A N 1
ATOM 583 C CA . PHE A 1 74 ? -17.539 -2.130 3.630 1.00 90.94 74 PHE A CA 1
ATOM 584 C C . PHE A 1 74 ? -17.011 -2.326 5.059 1.00 90.94 74 PHE A C 1
ATOM 586 O O . PHE A 1 74 ? -17.792 -2.321 6.009 1.00 90.94 74 PHE A O 1
ATOM 593 N N . CYS A 1 75 ? -15.687 -2.387 5.246 1.00 89.50 75 CYS A N 1
ATOM 594 C CA . CYS A 1 75 ? -15.074 -2.463 6.575 1.00 89.50 75 CYS A CA 1
ATOM 595 C C . CYS A 1 75 ? -15.404 -1.260 7.480 1.00 89.50 75 CYS A C 1
ATOM 597 O O . CYS A 1 75 ? -15.447 -1.405 8.707 1.00 89.50 75 CYS A O 1
ATOM 599 N N . TYR A 1 76 ? -15.597 -0.073 6.905 1.00 88.75 76 TYR A N 1
ATOM 600 C CA . TYR A 1 76 ? -15.775 1.171 7.655 1.00 88.75 76 TYR A CA 1
ATOM 601 C C . TYR A 1 76 ? -17.221 1.671 7.726 1.00 88.75 76 TYR A C 1
ATOM 603 O O . TYR A 1 76 ? -17.543 2.361 8.689 1.00 88.75 76 TYR A O 1
ATOM 611 N N . SER A 1 77 ? -18.076 1.323 6.763 1.00 88.75 77 SER A N 1
ATOM 612 C CA . SER A 1 77 ? -19.455 1.822 6.633 1.00 88.75 77 SER A CA 1
ATOM 613 C C . SER A 1 77 ? -20.267 1.707 7.929 1.00 88.75 77 SER A C 1
ATOM 615 O O . SER A 1 77 ? -20.679 2.726 8.484 1.00 88.75 77 SER A O 1
ATOM 617 N N . ASP A 1 78 ? -20.380 0.506 8.491 1.00 79.88 78 ASP A N 1
ATOM 618 C CA . ASP A 1 78 ? -21.123 0.280 9.737 1.00 79.88 78 ASP A CA 1
ATOM 619 C C . ASP A 1 78 ? -20.453 0.946 10.946 1.00 79.88 78 ASP A C 1
ATOM 621 O O . ASP A 1 78 ? -21.112 1.567 11.772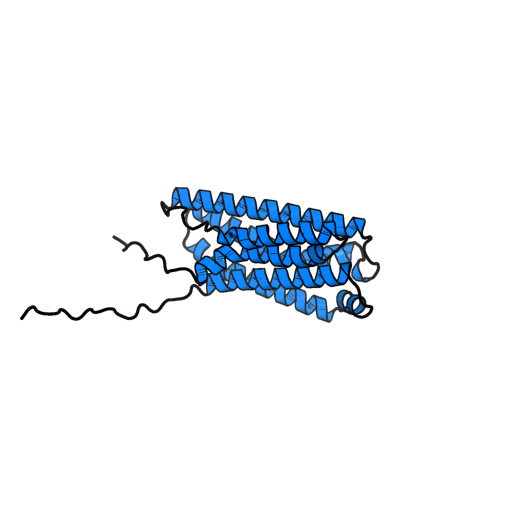 1.00 79.88 78 ASP A O 1
ATOM 625 N N . ARG A 1 79 ? -19.114 0.940 11.009 1.00 80.19 79 ARG A N 1
ATOM 626 C CA . ARG A 1 79 ? -18.367 1.626 12.084 1.00 80.19 79 ARG A CA 1
ATOM 627 C C . ARG A 1 79 ? -18.595 3.138 12.070 1.00 80.19 79 ARG A C 1
ATOM 629 O O . ARG A 1 79 ? -18.476 3.785 13.106 1.00 80.19 79 ARG A O 1
ATOM 636 N N . ILE A 1 80 ? -18.863 3.710 10.899 1.00 87.38 80 ILE A N 1
ATOM 637 C CA . ILE A 1 80 ? -19.204 5.125 10.729 1.00 87.38 80 ILE A CA 1
ATOM 638 C C . ILE A 1 80 ? -20.681 5.366 11.062 1.00 87.38 80 ILE A C 1
ATOM 640 O O . ILE A 1 80 ? -20.990 6.411 11.638 1.00 87.38 80 ILE A O 1
ATOM 644 N N . ALA A 1 81 ? -21.572 4.436 10.708 1.00 85.38 81 ALA A N 1
ATOM 645 C CA . ALA A 1 81 ? -22.998 4.514 11.014 1.00 85.38 81 ALA A CA 1
ATOM 646 C C . ALA A 1 81 ? -23.262 4.454 12.529 1.00 85.38 81 ALA A C 1
ATOM 648 O O . ALA A 1 81 ? -24.003 5.286 13.049 1.00 85.38 81 ALA A O 1
ATOM 649 N N . ASP A 1 82 ? -22.571 3.556 13.233 1.00 80.94 82 ASP A N 1
ATOM 650 C CA . ASP A 1 82 ? -22.740 3.316 14.671 1.00 80.94 82 ASP A CA 1
ATOM 651 C C . ASP A 1 82 ? -22.013 4.345 15.557 1.00 80.94 82 ASP A C 1
ATOM 653 O O . ASP A 1 82 ? -22.250 4.437 16.763 1.00 80.94 82 ASP A O 1
ATOM 657 N N . ALA A 1 83 ? -21.090 5.126 14.990 1.00 83.19 83 ALA A N 1
ATOM 658 C CA . ALA A 1 83 ? -20.297 6.092 15.740 1.00 83.19 83 ALA A CA 1
ATOM 659 C C . ALA A 1 83 ? -20.954 7.480 15.797 1.00 83.19 83 ALA A C 1
ATOM 661 O O . ALA A 1 83 ? -21.493 7.989 14.815 1.00 83.19 83 ALA A O 1
ATOM 662 N N . VAL A 1 84 ? -20.792 8.168 16.933 1.00 82.81 84 VAL A N 1
ATOM 663 C CA . VAL A 1 84 ? -21.326 9.524 17.154 1.00 82.81 84 VAL A CA 1
ATOM 664 C C . VAL A 1 84 ? -20.202 10.536 17.414 1.00 82.81 84 VAL A C 1
ATOM 666 O O . VAL A 1 84 ? -19.123 10.208 17.921 1.00 82.81 84 VAL A O 1
ATOM 669 N N . GLY A 1 85 ? -20.438 11.792 17.025 1.00 87.31 85 GLY A N 1
ATOM 670 C CA . GLY A 1 85 ? -19.565 12.928 17.320 1.00 87.31 85 GLY A CA 1
ATOM 671 C C . GLY A 1 85 ? -18.141 12.761 16.782 1.00 87.31 85 GLY A C 1
ATOM 672 O O . GLY A 1 85 ? -17.917 12.451 15.610 1.00 87.31 85 GLY A O 1
ATOM 673 N N . ASN A 1 86 ? -17.144 12.972 17.642 1.00 82.44 86 ASN A N 1
ATOM 674 C CA . ASN A 1 86 ? -15.744 12.917 17.224 1.00 82.44 86 ASN A CA 1
ATOM 675 C C . ASN A 1 86 ? -15.253 11.500 16.876 1.00 82.44 86 ASN A C 1
ATOM 677 O O . ASN A 1 86 ? -14.276 11.373 16.142 1.00 82.44 86 ASN A O 1
ATOM 681 N N . LEU A 1 87 ? -15.898 10.443 17.382 1.00 79.44 87 LEU A N 1
ATOM 682 C CA . LEU A 1 87 ? -15.541 9.067 17.024 1.00 79.44 87 LEU A CA 1
ATOM 683 C C . LEU A 1 87 ? -15.906 8.774 15.563 1.00 79.44 87 LEU A C 1
ATOM 685 O O . LEU A 1 87 ? -15.099 8.195 14.837 1.00 79.44 87 LEU A O 1
ATOM 689 N N . LYS A 1 88 ? -17.059 9.280 15.104 1.00 85.81 88 LYS A N 1
ATOM 690 C CA . LYS A 1 88 ? -17.468 9.222 13.694 1.00 85.81 88 LYS A CA 1
ATOM 691 C C . LYS A 1 88 ? -16.436 9.888 12.790 1.00 85.81 88 LYS A C 1
ATOM 693 O O . LYS A 1 88 ? -16.018 9.303 11.797 1.00 85.81 88 LYS A O 1
ATOM 698 N N . ARG A 1 89 ? -15.958 11.079 13.174 1.00 87.31 89 ARG A N 1
ATOM 699 C CA . ARG A 1 89 ? -14.900 11.803 12.442 1.00 87.31 89 ARG A CA 1
ATOM 700 C C . ARG A 1 89 ? -13.615 10.984 12.336 1.00 87.31 89 ARG A C 1
ATOM 702 O O . ARG A 1 89 ? -13.043 10.909 11.258 1.00 87.31 89 ARG A O 1
ATOM 709 N N . ILE A 1 90 ? -13.193 10.333 13.422 1.00 85.06 90 ILE A N 1
ATOM 710 C CA . ILE A 1 90 ? -12.015 9.454 13.407 1.00 85.06 90 ILE A CA 1
ATOM 711 C C . ILE A 1 90 ? -12.217 8.286 12.433 1.00 85.06 90 ILE A C 1
ATOM 713 O O . ILE A 1 90 ? -11.328 8.019 11.631 1.00 85.06 90 ILE A O 1
ATOM 717 N N . HIS A 1 91 ? -13.373 7.615 12.458 1.00 85.56 91 HIS A N 1
ATOM 718 C CA . HIS A 1 91 ? -13.650 6.507 11.537 1.00 85.56 91 HIS A CA 1
ATOM 719 C C . HIS A 1 91 ? -13.719 6.946 10.072 1.00 85.56 91 HIS A C 1
ATOM 721 O O . HIS A 1 91 ? -13.172 6.251 9.221 1.00 85.56 91 HIS A O 1
ATOM 727 N N . MET A 1 92 ? -14.307 8.110 9.781 1.00 88.81 92 MET A N 1
ATOM 728 C CA . MET A 1 92 ? -14.310 8.680 8.430 1.00 88.81 92 MET A CA 1
ATOM 729 C C . MET A 1 92 ? -12.895 9.019 7.951 1.00 88.81 92 MET A C 1
ATOM 731 O O . MET A 1 92 ? -12.550 8.697 6.819 1.00 88.81 92 MET A O 1
ATOM 735 N N . LEU A 1 93 ? -12.053 9.612 8.808 1.00 90.12 93 LEU A N 1
ATOM 736 C CA . LEU A 1 93 ? -10.659 9.914 8.463 1.00 90.12 93 LEU A CA 1
ATOM 737 C C . LEU A 1 93 ? -9.848 8.641 8.216 1.00 90.12 93 LEU A C 1
ATOM 739 O O . LEU A 1 93 ? -9.137 8.559 7.222 1.00 90.12 93 LEU A O 1
ATOM 743 N N . LEU A 1 94 ? -9.980 7.634 9.083 1.00 87.00 94 LEU A N 1
ATOM 744 C CA . LEU A 1 94 ? -9.324 6.339 8.888 1.00 87.00 94 LEU A CA 1
ATOM 745 C C . LEU A 1 94 ? -9.780 5.673 7.582 1.00 87.00 94 LEU A C 1
ATOM 747 O O . LEU A 1 94 ? -8.941 5.187 6.826 1.00 87.00 94 LEU A O 1
ATOM 751 N N . CYS A 1 95 ? -11.083 5.704 7.285 1.00 90.88 95 CYS A N 1
ATOM 752 C CA . CYS A 1 95 ? -11.630 5.207 6.025 1.00 90.88 95 CYS A CA 1
ATOM 753 C C . CYS A 1 95 ? -11.031 5.949 4.823 1.00 90.88 95 CYS A C 1
ATOM 755 O O . CYS A 1 95 ? -10.475 5.310 3.935 1.00 90.88 95 CYS A O 1
ATOM 757 N N . GLY A 1 96 ? -11.058 7.285 4.837 1.00 91.50 96 GLY A N 1
ATOM 758 C CA . GLY A 1 96 ? -10.528 8.119 3.759 1.00 91.50 96 GLY A CA 1
ATOM 759 C C . GLY A 1 96 ? -9.040 7.884 3.505 1.00 91.50 96 GLY A C 1
ATOM 760 O O . GLY A 1 96 ? -8.653 7.636 2.369 1.00 91.50 96 GLY A O 1
ATOM 761 N N . ILE A 1 97 ? -8.213 7.864 4.556 1.00 89.19 97 ILE A N 1
ATOM 762 C CA . ILE A 1 97 ? -6.775 7.565 4.435 1.00 89.19 97 ILE A CA 1
ATOM 763 C C . ILE A 1 97 ? -6.563 6.173 3.828 1.00 89.19 97 ILE A C 1
ATOM 765 O O . ILE A 1 97 ? -5.725 6.008 2.946 1.00 89.19 97 ILE A O 1
ATOM 769 N N . THR A 1 98 ? -7.327 5.170 4.273 1.00 89.00 98 THR A N 1
ATOM 770 C CA . THR A 1 98 ? -7.187 3.791 3.773 1.00 89.00 98 THR A CA 1
ATOM 771 C C . THR A 1 98 ? -7.635 3.670 2.310 1.00 89.00 98 THR A C 1
ATOM 773 O O . THR A 1 98 ? -7.004 2.953 1.541 1.00 89.00 98 THR A O 1
ATOM 776 N N . ILE A 1 99 ? -8.674 4.402 1.895 1.00 92.62 99 ILE A N 1
ATOM 777 C CA . ILE A 1 99 ? -9.113 4.467 0.492 1.00 92.62 99 ILE A CA 1
ATOM 778 C C . ILE A 1 99 ? -8.056 5.150 -0.379 1.00 92.62 99 ILE A C 1
ATOM 780 O O . ILE A 1 99 ? -7.718 4.635 -1.440 1.00 92.62 99 ILE A O 1
ATOM 784 N N . VAL A 1 100 ? -7.499 6.279 0.068 1.00 90.62 100 VAL A N 1
ATOM 785 C CA . VAL A 1 100 ? -6.433 6.979 -0.668 1.00 90.62 100 VAL A CA 1
ATOM 786 C C . VAL A 1 100 ? -5.201 6.089 -0.815 1.00 90.62 100 VAL A C 1
ATOM 788 O O . VAL A 1 100 ? -4.623 6.030 -1.895 1.00 90.62 100 VAL A O 1
ATOM 791 N N . ALA A 1 101 ? -4.845 5.349 0.239 1.00 88.50 101 ALA A N 1
ATOM 792 C CA . ALA A 1 101 ? -3.815 4.321 0.180 1.00 88.50 101 ALA A CA 1
ATOM 793 C C . ALA A 1 101 ? -4.141 3.263 -0.886 1.00 88.50 101 ALA A C 1
ATOM 795 O O . ALA A 1 101 ? -3.321 3.029 -1.761 1.00 88.50 101 ALA A O 1
ATOM 796 N N . ALA A 1 102 ? -5.344 2.682 -0.886 1.00 90.06 102 ALA A N 1
ATOM 797 C CA . ALA A 1 102 ? -5.732 1.720 -1.919 1.00 90.06 102 ALA A CA 1
ATOM 798 C C . ALA A 1 102 ? -5.587 2.293 -3.339 1.00 90.06 102 ALA A C 1
ATOM 800 O O . ALA A 1 102 ? -5.112 1.615 -4.230 1.00 90.06 102 ALA A O 1
ATOM 801 N N . LEU A 1 103 ? -5.888 3.571 -3.564 1.00 91.19 103 LEU A N 1
ATOM 802 C CA . LEU A 1 103 ? -5.859 4.173 -4.901 1.00 91.19 103 LEU A CA 1
ATOM 803 C C . LEU A 1 103 ? -4.458 4.476 -5.473 1.00 91.19 103 LEU A C 1
ATOM 805 O O . LEU A 1 103 ? -4.372 4.972 -6.601 1.00 91.19 103 LEU A O 1
ATOM 809 N N . ILE A 1 104 ? -3.357 4.179 -4.770 1.00 88.44 104 ILE A N 1
ATOM 810 C CA . ILE A 1 104 ? -2.000 4.489 -5.262 1.00 88.44 104 ILE A CA 1
ATOM 811 C C . ILE A 1 104 ? -1.683 3.871 -6.638 1.00 88.44 104 ILE A C 1
ATOM 813 O O . ILE A 1 104 ? -1.136 4.595 -7.472 1.00 88.44 104 ILE A O 1
ATOM 817 N N . PRO A 1 105 ? -2.037 2.611 -6.963 1.00 88.88 105 PRO A N 1
ATOM 818 C CA . PRO A 1 105 ? -1.822 2.070 -8.309 1.00 88.88 105 PRO A CA 1
ATOM 819 C C . PRO A 1 105 ? -2.553 2.851 -9.406 1.00 88.88 105 PRO A C 1
ATOM 821 O O . PRO A 1 105 ? -2.002 3.056 -10.486 1.00 88.88 105 PRO A O 1
ATOM 824 N N . SER A 1 106 ? -3.759 3.352 -9.125 1.00 89.62 106 SER A N 1
ATOM 825 C CA . SER A 1 106 ? -4.498 4.217 -10.053 1.00 89.62 106 SER A CA 1
ATOM 826 C C . SER A 1 106 ? -3.806 5.569 -10.230 1.00 89.62 106 SER A C 1
ATOM 828 O O . SER A 1 106 ? -3.718 6.080 -11.345 1.00 89.62 106 SER A O 1
ATOM 830 N N . PHE A 1 107 ? -3.262 6.137 -9.150 1.00 87.75 107 PHE A N 1
ATOM 831 C CA . PHE A 1 107 ? -2.477 7.369 -9.222 1.00 87.75 107 PHE A CA 1
ATOM 832 C C . PHE A 1 107 ? -1.187 7.174 -10.033 1.00 87.75 107 PHE A C 1
ATOM 834 O O . PHE A 1 107 ? -0.867 7.996 -10.888 1.00 87.75 107 PHE A O 1
ATOM 841 N N . LEU A 1 108 ? -0.495 6.047 -9.844 1.00 85.00 108 LEU A N 1
ATOM 842 C CA . LEU A 1 108 ? 0.650 5.641 -10.663 1.00 85.00 108 LEU A CA 1
ATOM 843 C C . LEU A 1 108 ? 0.286 5.538 -12.147 1.00 85.00 108 LEU A C 1
ATOM 845 O O . LEU A 1 108 ? 1.051 6.011 -12.987 1.00 85.00 108 LEU A O 1
ATOM 849 N N . ALA A 1 109 ? -0.877 4.971 -12.477 1.00 86.62 109 ALA A N 1
ATOM 850 C CA . ALA A 1 109 ? -1.372 4.913 -13.851 1.00 86.62 109 ALA A CA 1
ATOM 851 C C . ALA A 1 109 ? -1.575 6.319 -14.438 1.00 86.62 109 ALA A C 1
ATOM 853 O O . ALA A 1 109 ? -1.115 6.600 -15.543 1.00 86.62 109 ALA A O 1
ATOM 854 N N . ALA A 1 110 ? -2.212 7.220 -13.682 1.00 88.88 110 ALA A N 1
ATOM 855 C CA . ALA A 1 110 ? -2.474 8.593 -14.110 1.00 88.88 110 ALA A CA 1
ATOM 856 C C . ALA A 1 110 ? -1.181 9.399 -14.316 1.00 88.88 110 ALA A C 1
ATOM 858 O O . ALA A 1 110 ? -1.022 10.064 -15.337 1.00 88.88 110 ALA A O 1
ATOM 859 N N . VAL A 1 111 ? -0.226 9.296 -13.388 1.00 86.94 111 VAL A N 1
ATOM 860 C CA . VAL A 1 111 ? 1.096 9.933 -13.509 1.00 86.94 111 VAL A CA 1
ATOM 861 C C . VAL A 1 111 ? 1.861 9.361 -14.697 1.00 86.94 111 VAL A C 1
ATOM 863 O O . VAL A 1 111 ? 2.483 10.115 -15.447 1.00 86.94 111 VAL A O 1
ATOM 866 N N . SER A 1 112 ? 1.773 8.045 -14.905 1.00 85.50 112 SER A N 1
ATOM 867 C CA . SER A 1 112 ? 2.404 7.389 -16.048 1.00 85.50 112 SER A CA 1
ATOM 868 C C . SER A 1 112 ? 1.797 7.856 -17.372 1.00 85.50 112 SER A C 1
ATOM 870 O O . SER A 1 112 ? 2.533 8.083 -18.327 1.00 85.50 112 SER A O 1
ATOM 872 N N . ALA A 1 113 ? 0.480 8.070 -17.429 1.00 87.25 113 ALA A N 1
ATOM 873 C CA . ALA A 1 113 ? -0.187 8.646 -18.593 1.00 87.25 113 ALA A CA 1
ATOM 874 C C . ALA A 1 113 ? 0.257 10.097 -18.838 1.00 87.25 113 ALA A C 1
ATOM 876 O O . ALA A 1 113 ? 0.665 10.438 -19.945 1.00 87.25 113 ALA A O 1
ATOM 877 N N . ALA A 1 114 ? 0.236 10.933 -17.794 1.00 89.00 114 ALA A N 1
ATOM 878 C CA . ALA A 1 114 ? 0.561 12.356 -17.880 1.00 89.00 114 ALA A CA 1
ATOM 879 C C . ALA A 1 114 ? 2.009 12.617 -18.324 1.00 89.00 114 ALA A C 1
ATOM 881 O O . ALA A 1 114 ? 2.270 13.575 -19.044 1.00 89.00 114 ALA A O 1
ATOM 882 N N . ASN A 1 115 ? 2.943 11.753 -17.919 1.00 87.19 115 ASN A N 1
ATOM 883 C CA . ASN A 1 115 ? 4.361 11.879 -18.259 1.00 87.19 115 ASN A CA 1
ATOM 884 C C . ASN A 1 115 ? 4.795 10.960 -19.411 1.00 87.19 115 ASN A C 1
ATOM 886 O O . ASN A 1 115 ? 5.990 10.814 -19.664 1.00 87.19 115 ASN A O 1
ATOM 890 N N . ASN A 1 116 ? 3.845 10.321 -20.101 1.00 85.81 116 ASN A N 1
ATOM 891 C CA . ASN A 1 116 ? 4.112 9.390 -21.198 1.00 85.81 116 ASN A CA 1
ATOM 892 C C . ASN A 1 116 ? 5.000 8.181 -20.809 1.00 85.81 116 ASN A C 1
ATOM 894 O O . ASN A 1 116 ? 5.664 7.583 -21.659 1.00 85.81 116 ASN A O 1
ATOM 898 N N . TRP A 1 117 ? 5.001 7.785 -19.530 1.00 85.44 117 TRP A N 1
ATOM 899 C CA . TRP A 1 117 ? 5.867 6.734 -18.979 1.00 85.44 117 TRP A CA 1
ATOM 900 C C . TRP A 1 117 ? 5.542 5.318 -19.448 1.00 85.44 117 TRP A C 1
ATOM 902 O O . TRP A 1 117 ? 6.384 4.426 -19.347 1.00 85.44 117 TRP A O 1
ATOM 912 N N . PHE A 1 118 ? 4.353 5.108 -20.018 1.00 81.88 118 PHE A N 1
ATOM 913 C CA . PHE A 1 118 ? 4.026 3.853 -20.694 1.00 81.88 118 PHE A CA 1
ATOM 914 C C . PHE A 1 118 ? 4.889 3.637 -21.939 1.00 81.88 118 PHE A C 1
ATOM 916 O O . PHE A 1 118 ? 5.304 2.516 -22.232 1.00 81.88 118 PHE A O 1
ATOM 923 N N . TYR A 1 119 ? 5.193 4.709 -22.668 1.00 79.69 119 TYR A N 1
ATOM 924 C CA . TYR A 1 119 ? 5.935 4.637 -23.922 1.00 79.69 119 TYR A CA 1
ATOM 925 C C . TYR A 1 119 ? 7.414 4.950 -23.713 1.00 79.69 119 TYR A C 1
ATOM 927 O O . TYR A 1 119 ? 8.264 4.197 -24.190 1.00 79.69 119 TYR A O 1
ATOM 935 N N . VAL A 1 120 ? 7.717 6.005 -22.956 1.00 81.94 120 VAL A N 1
ATOM 936 C CA . VAL A 1 120 ? 9.078 6.475 -22.681 1.00 81.94 120 VAL A CA 1
ATOM 937 C C . VAL A 1 120 ? 9.400 6.237 -21.214 1.00 81.94 120 VAL A C 1
ATOM 939 O O . VAL A 1 120 ? 8.805 6.858 -20.345 1.00 81.94 120 VAL A O 1
ATOM 942 N N . ARG A 1 121 ? 10.353 5.347 -20.922 1.00 75.12 121 ARG A N 1
ATOM 943 C CA . ARG A 1 121 ? 10.682 4.979 -19.537 1.00 75.12 121 ARG A CA 1
ATOM 944 C C . ARG A 1 121 ? 11.043 6.226 -18.708 1.00 75.12 121 ARG A C 1
ATOM 946 O O . ARG A 1 121 ? 11.808 7.060 -19.199 1.00 75.12 121 ARG A O 1
ATOM 953 N N . PRO A 1 122 ? 10.558 6.344 -17.455 1.00 81.56 122 PRO A N 1
ATOM 954 C CA . PRO A 1 122 ? 11.027 7.397 -16.568 1.00 81.56 122 PRO A CA 1
ATOM 955 C C . PRO A 1 122 ? 12.535 7.264 -16.365 1.00 81.56 122 PRO A C 1
ATOM 957 O O . PRO A 1 122 ? 13.069 6.157 -16.252 1.00 81.56 122 PRO A O 1
ATOM 960 N N . SER A 1 123 ? 13.224 8.399 -16.272 1.00 83.56 123 SER A N 1
ATOM 961 C CA . SER A 1 123 ? 14.596 8.389 -15.778 1.00 83.56 123 SER A CA 1
ATOM 962 C C . SER A 1 123 ? 14.616 7.799 -14.362 1.00 83.56 123 SER A C 1
ATOM 964 O O . SER A 1 123 ? 13.657 7.941 -13.593 1.00 83.56 123 SER A O 1
ATOM 966 N N . LEU A 1 124 ? 15.715 7.135 -13.998 1.00 79.50 124 LEU A N 1
ATOM 967 C CA . LEU A 1 124 ? 15.847 6.525 -12.674 1.00 79.50 124 LEU A CA 1
ATOM 968 C C . LEU A 1 124 ? 15.671 7.566 -11.556 1.00 79.50 124 LEU A C 1
ATOM 970 O O . LEU A 1 124 ? 15.042 7.276 -10.544 1.00 79.50 124 LEU A O 1
ATOM 974 N N . SER A 1 125 ? 16.162 8.791 -11.758 1.00 81.88 125 SER A N 1
ATOM 975 C CA . SER A 1 125 ? 16.008 9.894 -10.806 1.00 81.88 125 SER A CA 1
ATOM 976 C C . SER A 1 125 ? 14.553 10.345 -10.655 1.00 81.88 125 SER A C 1
ATOM 978 O O . SER A 1 125 ? 14.094 10.514 -9.527 1.00 81.88 125 SER A O 1
ATOM 980 N N . SER A 1 126 ? 13.801 10.485 -11.753 1.00 83.38 126 SER A N 1
ATOM 981 C CA . SER A 1 126 ? 12.371 10.820 -11.700 1.00 83.38 126 SER A CA 1
ATOM 982 C C . SER A 1 126 ? 11.563 9.729 -10.998 1.00 83.38 126 SER A C 1
ATOM 984 O O . SER A 1 126 ? 10.710 10.035 -10.165 1.00 83.38 126 SER A O 1
ATOM 986 N N . PHE A 1 127 ? 11.864 8.460 -11.285 1.00 82.38 127 PHE A N 1
ATOM 987 C CA . PHE A 1 127 ? 11.204 7.330 -10.638 1.00 82.38 127 PHE A CA 1
ATOM 988 C C . PHE A 1 127 ? 11.510 7.272 -9.136 1.00 82.38 127 PHE A C 1
ATOM 990 O O . PHE A 1 127 ? 10.590 7.158 -8.332 1.00 82.38 127 PHE A O 1
ATOM 997 N N . ILE A 1 128 ? 12.781 7.420 -8.741 1.00 81.94 128 ILE A N 1
ATOM 998 C CA . ILE A 1 128 ? 13.183 7.454 -7.328 1.00 81.94 128 ILE A CA 1
ATOM 999 C C . ILE A 1 128 ? 12.537 8.640 -6.605 1.00 81.94 128 ILE A C 1
ATOM 1001 O O . ILE A 1 128 ? 12.031 8.463 -5.502 1.00 81.94 128 ILE A O 1
ATOM 1005 N N . GLY A 1 129 ? 12.497 9.829 -7.213 1.00 82.75 129 GLY A N 1
ATOM 1006 C CA . GLY A 1 129 ? 11.843 10.998 -6.618 1.00 82.75 129 GLY A CA 1
ATOM 1007 C C . GLY A 1 129 ? 10.358 10.751 -6.340 1.00 82.75 129 GLY A C 1
ATOM 1008 O O . GLY A 1 129 ? 9.879 11.007 -5.234 1.00 82.75 129 GLY A O 1
ATOM 1009 N N . PHE A 1 130 ? 9.646 10.170 -7.309 1.00 82.44 130 PHE A N 1
ATOM 1010 C CA . PHE A 1 130 ? 8.251 9.767 -7.140 1.00 82.44 130 PHE A CA 1
ATOM 1011 C C . PHE A 1 130 ? 8.084 8.701 -6.047 1.00 82.44 130 PHE A C 1
ATOM 1013 O O . PHE A 1 130 ? 7.183 8.778 -5.212 1.00 82.44 130 PHE A O 1
ATOM 1020 N N . PHE A 1 131 ? 8.979 7.716 -6.026 1.00 82.44 131 PHE A N 1
ATOM 1021 C CA . PHE A 1 131 ? 8.963 6.624 -5.064 1.00 82.44 131 PHE A CA 1
ATOM 1022 C C . PHE A 1 131 ? 9.193 7.112 -3.627 1.00 82.44 131 PHE A C 1
ATOM 1024 O O . PHE A 1 131 ? 8.438 6.757 -2.723 1.00 82.44 131 PHE A O 1
ATOM 1031 N N . VAL A 1 132 ? 10.175 7.992 -3.420 1.00 84.00 132 VAL A N 1
ATOM 1032 C CA . VAL A 1 132 ? 10.457 8.624 -2.123 1.00 84.00 132 VAL A CA 1
ATOM 1033 C C . VAL A 1 132 ? 9.279 9.482 -1.666 1.00 84.00 132 VAL A C 1
ATOM 1035 O O . VAL A 1 132 ? 8.901 9.413 -0.496 1.00 84.00 132 VAL A O 1
ATOM 1038 N N . PHE A 1 133 ? 8.648 10.235 -2.572 1.00 83.12 133 PHE A N 1
ATOM 1039 C CA . PHE A 1 133 ? 7.422 10.972 -2.259 1.00 83.12 133 PHE A CA 1
ATOM 1040 C C . PHE A 1 133 ? 6.297 10.032 -1.796 1.00 83.12 133 PHE A C 1
ATOM 1042 O O . PHE A 1 133 ? 5.647 10.300 -0.785 1.00 83.12 133 PHE A O 1
ATOM 1049 N N . GLY A 1 134 ? 6.110 8.896 -2.476 1.00 82.69 134 GLY A N 1
ATOM 1050 C CA . GLY A 1 134 ? 5.144 7.868 -2.084 1.00 82.69 134 GLY A CA 1
ATOM 1051 C C . GLY A 1 134 ? 5.425 7.274 -0.699 1.00 82.69 134 GLY A C 1
ATOM 1052 O O . GLY A 1 134 ? 4.508 7.144 0.113 1.00 82.69 134 GLY A O 1
ATOM 1053 N N . ILE A 1 135 ? 6.692 6.980 -0.389 1.00 81.88 135 ILE A N 1
ATOM 1054 C CA . ILE A 1 135 ? 7.115 6.522 0.944 1.00 81.88 135 ILE A CA 1
ATOM 1055 C C . ILE A 1 135 ? 6.814 7.588 2.000 1.00 81.88 135 ILE A C 1
ATOM 1057 O O . ILE A 1 135 ? 6.229 7.272 3.035 1.00 81.88 135 ILE A O 1
ATOM 1061 N N . ALA A 1 136 ? 7.182 8.847 1.749 1.00 82.62 136 ALA A N 1
ATOM 1062 C CA . ALA A 1 136 ? 6.936 9.946 2.678 1.00 82.62 136 ALA A CA 1
ATOM 1063 C C . ALA A 1 136 ? 5.436 10.100 2.967 1.00 82.62 136 ALA A C 1
ATOM 1065 O O . ALA A 1 136 ? 5.030 10.132 4.129 1.00 82.62 136 ALA A O 1
ATOM 1066 N N . PHE A 1 137 ? 4.606 10.084 1.920 1.00 82.12 137 PHE A N 1
ATOM 1067 C CA . PHE A 1 137 ? 3.150 10.116 2.039 1.00 82.12 137 PHE A CA 1
ATOM 1068 C C . PHE A 1 137 ? 2.605 8.941 2.868 1.00 82.12 137 PHE A C 1
ATOM 1070 O O . PHE A 1 137 ? 1.729 9.125 3.722 1.00 82.12 137 PHE A O 1
ATOM 1077 N N . TRP A 1 138 ? 3.148 7.735 2.670 1.00 81.56 138 TRP A N 1
ATOM 1078 C CA . TRP A 1 138 ? 2.774 6.557 3.450 1.00 81.56 138 TRP A CA 1
ATOM 1079 C C . TRP A 1 138 ? 3.143 6.695 4.928 1.00 81.56 138 TRP A C 1
ATOM 1081 O O . TRP A 1 138 ? 2.309 6.447 5.799 1.00 81.56 138 TRP A O 1
ATOM 1091 N N . PHE A 1 139 ? 4.364 7.140 5.231 1.00 78.88 139 PHE A N 1
ATOM 1092 C CA . PHE A 1 139 ? 4.802 7.387 6.605 1.00 78.88 139 PHE A CA 1
ATOM 1093 C C . PHE A 1 139 ? 3.919 8.423 7.300 1.00 78.88 139 PHE A C 1
ATOM 1095 O O . PHE A 1 139 ? 3.494 8.199 8.435 1.00 78.88 139 PHE A O 1
ATOM 1102 N N . THR A 1 140 ? 3.582 9.522 6.622 1.00 81.25 140 THR A N 1
ATOM 1103 C CA . THR A 1 140 ? 2.655 10.529 7.154 1.00 81.25 140 THR A CA 1
ATOM 1104 C C . THR A 1 140 ? 1.273 9.930 7.416 1.00 81.25 140 THR A C 1
ATOM 1106 O O . THR A 1 140 ? 0.702 10.146 8.487 1.00 81.25 140 THR A O 1
ATOM 1109 N N . SER A 1 141 ? 0.759 9.119 6.490 1.00 77.94 141 SER A N 1
ATOM 1110 C CA . SER A 1 141 ? -0.528 8.427 6.636 1.00 77.94 141 SER A CA 1
ATOM 1111 C C . SER A 1 141 ? -0.529 7.465 7.826 1.00 77.94 141 SER A C 1
ATOM 1113 O O . SER A 1 141 ? -1.477 7.440 8.612 1.00 77.94 141 SER A O 1
ATOM 1115 N N . LEU A 1 142 ? 0.555 6.714 8.016 1.00 76.06 142 LEU A N 1
ATOM 1116 C CA . LEU A 1 142 ? 0.714 5.775 9.121 1.00 76.06 142 LEU A CA 1
ATOM 1117 C C . LEU A 1 142 ? 0.828 6.492 10.472 1.00 76.06 142 LEU A C 1
ATOM 1119 O O . LEU A 1 142 ? 0.175 6.097 11.440 1.00 76.06 142 LEU A O 1
ATOM 1123 N N . LEU A 1 143 ? 1.596 7.582 10.542 1.00 77.69 143 LEU A N 1
ATOM 1124 C CA . LEU A 1 143 ? 1.662 8.439 11.728 1.00 77.69 143 LEU A CA 1
ATOM 1125 C C . LEU A 1 143 ? 0.279 8.994 12.080 1.00 77.69 143 LEU A C 1
ATOM 1127 O O . LEU A 1 143 ? -0.132 8.935 13.241 1.00 77.69 143 LEU A O 1
ATOM 1131 N N . MET A 1 144 ? -0.468 9.463 11.079 1.00 78.62 144 MET A N 1
ATOM 1132 C CA . MET A 1 144 ? -1.831 9.951 11.265 1.00 78.62 144 MET A CA 1
ATOM 1133 C C . MET A 1 144 ? -2.753 8.845 11.794 1.00 78.62 144 MET A C 1
ATOM 1135 O O . MET A 1 144 ? -3.476 9.073 12.764 1.00 78.62 144 MET A O 1
ATOM 1139 N N . GLN A 1 145 ? -2.681 7.626 11.251 1.00 74.00 145 GLN A N 1
ATOM 1140 C CA . GLN A 1 145 ? -3.435 6.478 11.767 1.00 74.00 145 GLN A CA 1
ATOM 1141 C C . GLN A 1 145 ? -3.076 6.158 13.226 1.00 74.00 145 GLN A C 1
ATOM 1143 O O . GLN A 1 145 ? -3.976 5.971 14.044 1.00 74.00 145 GLN A O 1
ATOM 1148 N N . ILE A 1 146 ? -1.788 6.154 13.592 1.00 74.19 146 ILE A N 1
ATOM 1149 C CA . ILE A 1 146 ? -1.346 5.931 14.980 1.00 74.19 146 ILE A CA 1
ATOM 1150 C C . ILE A 1 146 ? -1.928 6.998 15.913 1.00 74.19 146 ILE A C 1
ATOM 1152 O O . ILE A 1 146 ? -2.454 6.665 16.979 1.00 74.19 146 ILE A O 1
ATOM 1156 N N . VAL A 1 147 ? -1.852 8.275 15.530 1.00 78.31 147 VAL A N 1
ATOM 1157 C CA . VAL A 1 147 ? -2.403 9.385 16.319 1.00 78.31 147 VAL A CA 1
ATOM 1158 C C . VAL A 1 147 ? -3.914 9.220 16.487 1.00 78.31 147 VAL A C 1
ATOM 1160 O O . VAL A 1 147 ? -4.415 9.284 17.611 1.00 78.31 147 VAL A O 1
ATOM 1163 N N . LEU A 1 148 ? -4.639 8.922 15.408 1.00 76.69 148 LEU A N 1
ATOM 1164 C CA . LEU A 1 148 ? -6.088 8.712 15.426 1.00 76.69 148 LEU A CA 1
ATOM 1165 C C . LEU A 1 148 ? -6.497 7.516 16.303 1.00 76.69 148 LEU A C 1
ATOM 1167 O O . LEU A 1 148 ? -7.438 7.623 17.095 1.00 76.69 148 LEU A O 1
ATOM 1171 N N . LEU A 1 149 ? -5.765 6.400 16.235 1.00 71.62 149 LEU A N 1
ATOM 1172 C CA . LEU A 1 149 ? -5.996 5.224 17.079 1.00 71.62 149 LEU A CA 1
ATOM 1173 C C . LEU A 1 149 ? -5.717 5.515 18.561 1.00 71.62 149 LEU A C 1
ATOM 1175 O O . LEU A 1 149 ? -6.493 5.103 19.424 1.00 71.62 149 LEU A O 1
ATOM 1179 N N . ARG A 1 150 ? -4.663 6.279 18.877 1.00 72.31 150 ARG A N 1
ATOM 1180 C CA . ARG A 1 150 ? -4.371 6.717 20.254 1.00 72.31 150 ARG A CA 1
ATOM 1181 C C . ARG A 1 150 ? -5.453 7.651 20.798 1.00 72.31 150 ARG A C 1
ATOM 1183 O O . ARG A 1 150 ? -5.866 7.495 21.948 1.00 72.31 150 ARG A O 1
ATOM 1190 N N . LEU A 1 151 ? -5.949 8.583 19.982 1.00 73.75 151 LEU A N 1
ATOM 1191 C CA . LEU A 1 151 ? -7.063 9.464 20.348 1.00 73.75 151 LEU A CA 1
ATOM 1192 C C . LEU A 1 151 ? -8.355 8.674 20.604 1.00 73.75 151 LEU A C 1
ATOM 1194 O O . LEU A 1 151 ? -9.082 8.983 21.549 1.00 73.75 151 LEU A O 1
ATOM 1198 N N . ARG A 1 152 ? -8.622 7.625 19.816 1.00 68.88 152 ARG A N 1
ATOM 1199 C CA . ARG A 1 152 ? -9.742 6.697 20.042 1.00 68.88 152 ARG A CA 1
ATOM 1200 C C . ARG A 1 152 ? -9.595 5.927 21.358 1.00 68.88 152 ARG A C 1
ATOM 1202 O O . ARG A 1 152 ? -10.556 5.865 22.125 1.00 68.88 152 ARG A O 1
ATOM 1209 N N . ALA A 1 153 ? -8.416 5.370 21.637 1.00 66.81 153 ALA A N 1
ATOM 1210 C CA . ALA A 1 153 ? -8.161 4.590 22.851 1.00 66.81 153 ALA A CA 1
ATOM 1211 C C . ALA A 1 153 ? -8.332 5.433 24.127 1.00 66.81 153 ALA A C 1
ATOM 1213 O O . ALA A 1 153 ? -9.004 5.009 25.063 1.00 66.81 153 ALA A O 1
ATOM 1214 N N . ARG A 1 154 ? -7.826 6.678 24.129 1.00 65.56 154 ARG A N 1
ATOM 1215 C CA . ARG A 1 154 ? -8.026 7.625 25.244 1.00 65.56 154 ARG A CA 1
ATOM 1216 C C . ARG A 1 154 ? -9.502 7.914 25.532 1.00 65.56 154 ARG A C 1
ATOM 1218 O O . ARG A 1 154 ? -9.852 8.148 26.679 1.00 65.56 154 ARG A O 1
ATOM 1225 N N . ARG A 1 155 ? -10.358 7.913 24.506 1.00 65.50 155 ARG A N 1
ATOM 1226 C CA . ARG A 1 155 ? -11.789 8.242 24.636 1.00 65.50 155 ARG A CA 1
ATOM 1227 C C . ARG A 1 155 ? -12.678 7.060 24.996 1.00 65.50 155 ARG A C 1
ATOM 1229 O O . ARG A 1 155 ? -13.720 7.262 25.598 1.00 65.50 155 ARG A O 1
ATOM 1236 N N . THR A 1 156 ? -12.298 5.852 24.595 1.00 62.50 156 THR A N 1
ATOM 1237 C CA . THR A 1 156 ? -13.119 4.645 24.793 1.00 62.50 156 THR A CA 1
ATOM 1238 C C . THR A 1 156 ? -12.762 3.881 26.067 1.00 62.50 156 THR A C 1
ATOM 1240 O O . THR A 1 156 ? -13.388 2.868 26.351 1.00 62.50 156 THR A O 1
ATOM 1243 N N . GLY A 1 157 ? -11.740 4.310 26.820 1.00 54.56 157 GLY A N 1
ATOM 1244 C CA . GLY A 1 157 ? -11.254 3.599 28.012 1.00 54.56 157 GLY A CA 1
ATOM 1245 C C . GLY A 1 157 ? -10.627 2.230 27.710 1.00 54.56 157 GLY A C 1
ATOM 1246 O O . GLY A 1 157 ? -10.036 1.609 28.593 1.00 54.56 157 GLY A O 1
ATOM 1247 N N . ALA A 1 158 ? -10.701 1.768 26.457 1.00 53.88 158 ALA A N 1
ATOM 1248 C CA . ALA A 1 158 ? -10.028 0.580 25.981 1.00 53.88 158 ALA A CA 1
ATOM 1249 C C . ALA A 1 158 ? -8.522 0.802 26.123 1.00 53.88 158 ALA A C 1
ATOM 1251 O O . ALA A 1 158 ? -7.943 1.672 25.465 1.00 53.88 158 ALA A O 1
ATOM 1252 N N . GLN A 1 159 ? -7.888 0.026 27.009 1.00 45.84 159 GLN A N 1
ATOM 1253 C CA . GLN A 1 159 ? -6.439 0.030 27.159 1.00 45.84 159 GLN A CA 1
ATOM 1254 C C . GLN A 1 159 ? -5.813 -0.044 25.765 1.00 45.84 159 GLN A C 1
ATOM 1256 O O . GLN A 1 159 ? -6.046 -0.997 25.021 1.00 45.84 159 GLN A O 1
ATOM 1261 N N . ALA A 1 160 ? -4.968 0.936 25.440 1.00 49.50 160 ALA A N 1
ATOM 1262 C CA . ALA A 1 160 ? -4.145 0.990 24.232 1.00 49.50 160 ALA A CA 1
ATOM 1263 C C . ALA A 1 160 ? -3.100 -0.156 24.156 1.00 49.50 160 ALA A C 1
ATOM 1265 O O . ALA A 1 160 ? -2.056 -0.019 23.528 1.00 49.50 160 ALA A O 1
ATOM 1266 N N . LYS A 1 161 ? -3.373 -1.299 24.799 1.00 49.38 161 LYS A N 1
ATOM 1267 C CA . LYS A 1 161 ? -2.553 -2.512 24.879 1.00 49.38 161 LYS A CA 1
ATOM 1268 C C . LYS A 1 161 ? -2.499 -3.312 23.576 1.00 49.38 161 LYS A C 1
ATOM 1270 O O . LYS A 1 161 ? -1.815 -4.330 23.523 1.00 49.38 161 LYS A O 1
ATOM 1275 N N . GLN A 1 162 ? -3.200 -2.890 22.525 1.00 52.38 162 GLN A N 1
ATOM 1276 C CA . GLN A 1 162 ? -3.212 -3.612 21.251 1.00 52.38 162 GLN A CA 1
ATOM 1277 C C . GLN A 1 162 ? -2.134 -3.183 20.249 1.00 52.38 162 GLN A C 1
ATOM 1279 O O . GLN A 1 162 ? -1.997 -3.856 19.235 1.00 52.38 162 GLN A O 1
ATOM 1284 N N . LEU A 1 163 ? -1.297 -2.176 20.529 1.00 53.19 163 LEU A N 1
ATOM 1285 C CA . LEU A 1 163 ? -0.071 -1.943 19.745 1.00 53.19 163 LEU A CA 1
ATOM 1286 C C . LEU A 1 163 ? 1.003 -2.968 20.145 1.00 53.19 163 LEU A C 1
ATOM 1288 O O . LEU A 1 163 ? 1.955 -2.670 20.860 1.00 53.19 163 LEU A O 1
ATOM 1292 N N . ARG A 1 164 ? 0.808 -4.221 19.727 1.00 61.66 164 ARG A N 1
ATOM 1293 C CA . ARG A 1 164 ? 1.793 -5.298 19.906 1.00 61.66 164 ARG A CA 1
ATOM 1294 C C . ARG A 1 164 ? 3.008 -5.048 19.013 1.00 61.66 164 ARG A C 1
ATOM 1296 O O . ARG A 1 164 ? 2.821 -4.594 17.887 1.00 61.66 164 ARG A O 1
ATOM 1303 N N . ALA A 1 165 ? 4.202 -5.435 19.468 1.00 62.25 165 ALA A N 1
ATOM 1304 C CA . ALA A 1 165 ? 5.462 -5.339 18.713 1.00 62.25 165 ALA A CA 1
ATOM 1305 C C . ALA A 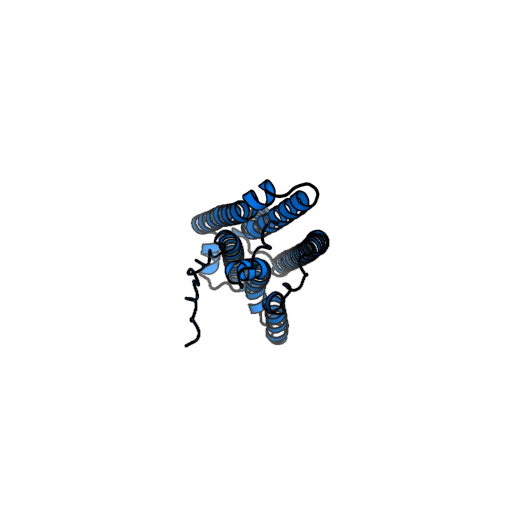1 165 ? 5.352 -5.855 17.261 1.00 62.25 165 ALA A C 1
ATOM 1307 O O . ALA A 1 165 ? 5.933 -5.275 16.350 1.00 62.25 165 ALA A O 1
ATOM 1308 N N . TRP A 1 166 ? 4.507 -6.866 17.030 1.00 66.38 166 TRP A N 1
ATOM 1309 C CA . TRP A 1 166 ? 4.190 -7.423 15.711 1.00 66.38 166 TRP A CA 1
ATOM 1310 C C . TRP A 1 166 ? 3.681 -6.403 14.676 1.00 66.38 166 TRP A C 1
ATOM 1312 O O . TRP A 1 166 ? 3.911 -6.599 13.490 1.00 66.38 166 TRP A O 1
ATOM 1322 N N . HIS A 1 167 ? 3.060 -5.289 15.085 1.00 70.94 167 HIS A N 1
ATOM 1323 C CA . HIS A 1 167 ? 2.641 -4.223 14.157 1.00 70.94 167 HIS A CA 1
ATOM 1324 C C . HIS A 1 167 ? 3.822 -3.531 13.470 1.00 70.94 167 HIS A C 1
ATOM 1326 O O . HIS A 1 167 ? 3.666 -2.984 12.382 1.00 70.94 167 HIS A O 1
ATOM 1332 N N . TYR A 1 168 ? 4.994 -3.545 14.104 1.00 74.00 168 TYR A N 1
ATOM 1333 C CA . TYR A 1 168 ? 6.208 -2.914 13.595 1.00 74.00 168 TYR A CA 1
ATOM 1334 C C . TYR A 1 168 ? 7.132 -3.907 12.885 1.00 74.00 168 TYR A C 1
ATOM 1336 O O . TYR A 1 168 ? 8.114 -3.485 12.280 1.00 74.00 168 TYR A O 1
ATOM 1344 N N . ALA A 1 169 ? 6.814 -5.208 12.913 1.00 80.12 169 ALA A N 1
ATOM 1345 C CA . ALA A 1 169 ? 7.635 -6.236 12.281 1.00 80.12 169 ALA A CA 1
ATOM 1346 C C . ALA A 1 169 ? 7.846 -5.991 10.772 1.00 80.12 169 ALA A C 1
ATOM 1348 O O . ALA A 1 169 ? 8.996 -6.069 10.345 1.00 80.12 169 ALA A O 1
ATOM 1349 N N . PRO A 1 170 ? 6.829 -5.597 9.973 1.00 82.44 170 PRO A N 1
ATOM 1350 C CA . PRO A 1 170 ? 7.052 -5.299 8.556 1.00 82.44 170 PRO A CA 1
ATOM 1351 C C . PRO A 1 170 ? 7.985 -4.100 8.324 1.00 82.44 170 PRO A C 1
ATOM 1353 O O . PRO A 1 170 ? 8.823 -4.146 7.431 1.00 82.44 170 PRO A O 1
ATOM 1356 N N . ALA A 1 171 ? 7.899 -3.056 9.159 1.00 82.12 171 ALA A N 1
ATOM 1357 C CA . ALA A 1 171 ? 8.795 -1.898 9.076 1.00 82.12 171 ALA A CA 1
ATOM 1358 C C . ALA A 1 171 ? 10.237 -2.254 9.455 1.00 82.12 171 ALA A C 1
ATOM 1360 O O . ALA A 1 171 ? 11.177 -1.786 8.821 1.00 82.12 171 ALA A O 1
ATOM 1361 N N . PHE A 1 172 ? 10.410 -3.100 10.473 1.00 83.25 172 PHE A N 1
ATOM 1362 C CA . PHE A 1 172 ? 11.722 -3.606 10.861 1.00 83.25 172 PHE A CA 1
ATOM 1363 C C . PHE A 1 172 ? 12.333 -4.480 9.759 1.00 83.25 172 PHE A C 1
ATOM 1365 O O . PHE A 1 172 ? 13.483 -4.270 9.387 1.00 83.25 172 PHE A O 1
ATOM 1372 N N . MET A 1 173 ? 11.556 -5.406 9.182 1.00 84.75 173 MET A N 1
ATOM 1373 C CA . MET A 1 173 ? 11.989 -6.209 8.032 1.00 84.75 173 MET A CA 1
ATOM 1374 C C . MET A 1 173 ? 12.383 -5.323 6.852 1.00 84.75 173 MET A C 1
ATOM 1376 O O . MET A 1 173 ? 13.421 -5.554 6.239 1.00 84.75 173 MET A O 1
ATOM 1380 N N . LEU A 1 174 ? 11.597 -4.281 6.568 1.00 86.12 174 LEU A N 1
ATOM 1381 C CA . LEU A 1 174 ? 11.913 -3.330 5.513 1.00 86.12 174 LEU A CA 1
ATOM 1382 C C . LEU A 1 174 ? 13.234 -2.607 5.785 1.00 86.12 174 LEU A C 1
ATOM 1384 O O . LEU A 1 174 ? 14.064 -2.524 4.887 1.00 86.12 174 LEU A O 1
ATOM 1388 N N . ALA A 1 175 ? 13.451 -2.126 7.011 1.00 85.38 175 ALA A N 1
ATOM 1389 C CA . ALA A 1 175 ? 14.705 -1.482 7.390 1.00 85.38 175 ALA A CA 1
ATOM 1390 C C . ALA A 1 175 ? 15.902 -2.422 7.183 1.00 85.38 175 ALA A C 1
ATOM 1392 O O . ALA A 1 175 ? 16.886 -2.017 6.575 1.00 85.38 175 ALA A O 1
ATOM 1393 N N . VAL A 1 176 ? 15.791 -3.689 7.599 1.00 87.19 176 VAL A N 1
ATOM 1394 C CA . VAL A 1 176 ? 16.841 -4.698 7.388 1.00 87.19 176 VAL A CA 1
ATOM 1395 C C . VAL A 1 176 ? 17.104 -4.931 5.899 1.00 87.19 176 VAL A C 1
ATOM 1397 O O . VAL A 1 176 ? 18.261 -4.902 5.488 1.00 87.19 176 VAL A O 1
ATOM 1400 N N . ILE A 1 177 ? 16.060 -5.120 5.083 1.00 87.50 177 ILE A N 1
ATOM 1401 C CA . ILE A 1 177 ? 16.206 -5.326 3.633 1.00 87.50 177 ILE A CA 1
ATOM 1402 C C . ILE A 1 177 ? 16.865 -4.111 2.989 1.00 87.50 177 ILE A C 1
ATOM 1404 O O . ILE A 1 177 ? 17.823 -4.281 2.249 1.00 87.50 177 ILE A O 1
ATOM 1408 N N . VAL A 1 178 ? 16.402 -2.896 3.294 1.00 86.94 178 VAL A N 1
ATOM 1409 C CA . VAL A 1 178 ? 16.997 -1.659 2.772 1.00 86.94 178 VAL A CA 1
ATOM 1410 C C . VAL A 1 178 ? 18.473 -1.581 3.156 1.00 86.94 178 VAL A C 1
ATOM 1412 O O . VAL A 1 178 ? 19.305 -1.342 2.289 1.00 86.94 178 VAL A O 1
ATOM 1415 N N . THR A 1 179 ? 18.821 -1.819 4.423 1.00 86.06 179 THR A N 1
ATOM 1416 C CA . THR A 1 179 ? 20.210 -1.744 4.888 1.00 86.06 179 THR A CA 1
ATOM 1417 C C . THR A 1 179 ? 21.099 -2.785 4.215 1.00 86.06 179 THR A C 1
ATOM 1419 O O . THR A 1 179 ? 22.162 -2.425 3.721 1.00 86.06 179 THR A O 1
ATOM 1422 N N . VAL A 1 180 ? 20.695 -4.054 4.172 1.00 90.12 180 VAL A N 1
ATOM 1423 C CA . VAL A 1 180 ? 21.509 -5.130 3.582 1.00 90.12 180 VAL A CA 1
ATOM 1424 C C . VAL A 1 180 ? 21.606 -4.978 2.064 1.00 90.12 180 VAL A C 1
ATOM 142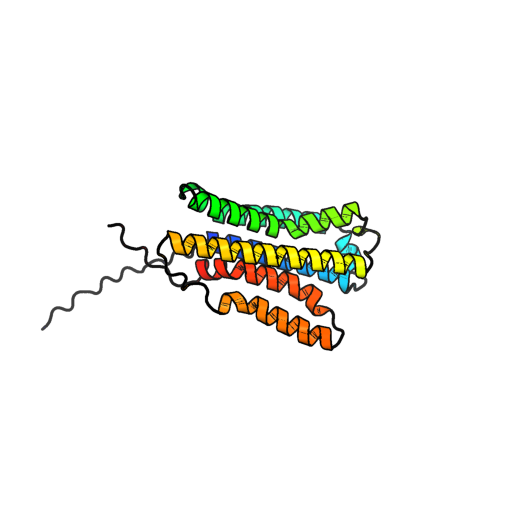6 O O . VAL A 1 180 ? 22.707 -4.949 1.521 1.00 90.12 180 VAL A O 1
ATOM 1429 N N . ASP A 1 181 ? 20.470 -4.830 1.383 1.00 88.81 181 ASP A N 1
ATOM 1430 C CA . ASP A 1 181 ? 20.404 -4.802 -0.079 1.00 88.81 181 ASP A CA 1
ATOM 1431 C C . ASP A 1 181 ? 21.076 -3.545 -0.647 1.00 88.81 181 ASP A C 1
ATOM 1433 O O . ASP A 1 181 ? 21.897 -3.644 -1.559 1.00 88.81 181 ASP A O 1
ATOM 1437 N N . ALA A 1 182 ? 20.828 -2.365 -0.063 1.00 82.94 182 ALA A N 1
ATOM 1438 C CA . ALA A 1 182 ? 21.484 -1.138 -0.515 1.00 82.94 182 ALA A CA 1
ATOM 1439 C C . ALA A 1 182 ? 22.996 -1.147 -0.238 1.00 82.94 182 ALA A C 1
ATOM 1441 O O . ALA A 1 182 ? 23.757 -0.623 -1.052 1.00 82.94 182 ALA A O 1
ATOM 1442 N N . 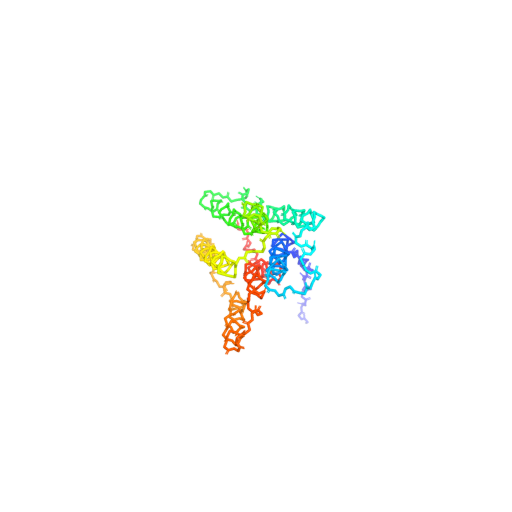SER A 1 183 ? 23.452 -1.780 0.855 1.00 86.06 183 SER A N 1
ATOM 1443 C CA . SER A 1 183 ? 24.893 -1.908 1.143 1.00 86.06 183 SER A CA 1
ATOM 1444 C C . SER A 1 183 ? 25.630 -2.744 0.099 1.00 86.06 183 SER A C 1
ATOM 1446 O O . SER A 1 183 ? 26.840 -2.600 -0.056 1.00 86.06 183 SER A O 1
ATOM 1448 N N . TRP A 1 184 ? 24.920 -3.613 -0.622 1.00 87.88 184 TRP A N 1
ATOM 1449 C CA . TRP A 1 184 ? 25.474 -4.455 -1.686 1.00 87.88 184 TRP A CA 1
ATOM 1450 C C . TRP A 1 184 ? 25.164 -3.916 -3.091 1.00 87.88 184 TRP A C 1
ATOM 1452 O O . TRP A 1 184 ? 25.404 -4.599 -4.084 1.00 87.88 184 TRP A O 1
ATOM 1462 N N . GLY A 1 185 ? 24.635 -2.690 -3.195 1.00 81.31 185 GLY A N 1
ATOM 1463 C CA . GLY A 1 185 ? 24.260 -2.072 -4.471 1.00 81.31 185 GLY A CA 1
ATOM 1464 C C . GLY A 1 185 ? 23.005 -2.672 -5.120 1.00 81.31 185 GLY A C 1
ATOM 1465 O O . GLY A 1 185 ? 22.743 -2.426 -6.299 1.00 81.31 185 GLY A O 1
ATOM 1466 N N . GLY A 1 186 ? 22.233 -3.453 -4.364 1.00 83.81 186 GLY A N 1
ATOM 1467 C CA . GLY A 1 186 ? 20.980 -4.053 -4.791 1.00 83.81 186 GLY A CA 1
ATOM 1468 C C . GLY A 1 186 ? 19.833 -3.048 -4.927 1.00 83.81 186 GLY A C 1
ATOM 1469 O O . GLY A 1 186 ? 19.926 -1.864 -4.579 1.00 83.81 186 GLY A O 1
ATOM 1470 N N . ARG A 1 187 ? 18.731 -3.528 -5.505 1.00 84.69 187 ARG A N 1
ATOM 1471 C CA . ARG A 1 187 ? 17.510 -2.748 -5.774 1.00 84.69 187 ARG A CA 1
ATOM 1472 C C . ARG A 1 187 ? 16.236 -3.469 -5.323 1.00 84.69 187 ARG A C 1
ATOM 1474 O O . ARG A 1 187 ? 15.136 -2.988 -5.592 1.00 84.69 187 ARG A O 1
ATOM 1481 N N . VAL A 1 188 ? 16.369 -4.607 -4.641 1.00 86.25 188 VAL A N 1
ATOM 1482 C CA . VAL A 1 188 ? 15.261 -5.465 -4.202 1.00 86.25 188 VAL A CA 1
ATOM 1483 C C . VAL A 1 188 ? 14.407 -4.699 -3.205 1.00 86.25 188 VAL A C 1
ATOM 1485 O O . VAL A 1 188 ? 13.183 -4.829 -3.191 1.00 86.25 188 VAL A O 1
ATOM 1488 N N . TRP A 1 189 ? 15.037 -3.819 -2.426 1.00 86.75 189 TRP A N 1
ATOM 1489 C CA . TRP A 1 189 ? 14.347 -2.921 -1.513 1.00 86.75 189 TRP A CA 1
ATOM 1490 C C . TRP A 1 189 ? 13.290 -2.045 -2.207 1.00 86.75 189 TRP A C 1
ATOM 1492 O O . TRP A 1 189 ? 12.258 -1.776 -1.594 1.00 86.75 189 TRP A O 1
ATOM 1502 N N . LEU A 1 190 ? 13.468 -1.657 -3.479 1.00 86.00 190 LEU A N 1
ATOM 1503 C CA . LEU A 1 190 ? 12.463 -0.887 -4.229 1.00 86.00 190 LEU A CA 1
ATOM 1504 C C . LEU A 1 190 ? 11.169 -1.694 -4.410 1.00 86.00 190 LEU A C 1
ATOM 1506 O O . LEU A 1 190 ? 10.076 -1.159 -4.249 1.00 86.00 190 LEU A O 1
ATOM 1510 N N . VAL A 1 191 ? 11.284 -2.994 -4.675 1.00 87.81 191 VAL A N 1
ATOM 1511 C CA . VAL A 1 191 ? 10.135 -3.891 -4.878 1.00 87.81 191 VAL A CA 1
ATOM 1512 C C . VAL A 1 191 ? 9.534 -4.332 -3.542 1.00 87.81 191 VAL A C 1
ATOM 1514 O O . VAL A 1 191 ? 8.314 -4.368 -3.382 1.00 87.81 191 VAL A O 1
ATOM 1517 N N . ALA A 1 192 ? 10.374 -4.605 -2.541 1.00 89.12 192 ALA A N 1
ATOM 1518 C CA . ALA A 1 192 ? 9.934 -5.044 -1.218 1.00 89.12 192 ALA A CA 1
ATOM 1519 C C . ALA A 1 192 ? 9.222 -3.940 -0.416 1.00 89.12 192 ALA A C 1
ATOM 1521 O O . ALA A 1 192 ? 8.322 -4.233 0.375 1.00 89.12 192 ALA A O 1
ATOM 1522 N N . THR A 1 193 ? 9.596 -2.671 -0.614 1.00 90.25 193 THR A N 1
ATOM 1523 C CA . THR A 1 193 ? 9.029 -1.526 0.118 1.00 90.25 193 THR A CA 1
ATOM 1524 C C . THR A 1 193 ? 7.503 -1.448 0.039 1.00 90.25 193 THR A C 1
ATOM 1526 O O . THR A 1 193 ? 6.879 -1.486 1.100 1.00 90.25 193 THR A O 1
ATOM 1529 N N . PRO A 1 194 ? 6.855 -1.355 -1.141 1.00 90.12 194 PRO A N 1
ATOM 1530 C CA . PRO A 1 194 ? 5.398 -1.290 -1.206 1.00 90.12 194 PRO A CA 1
ATOM 1531 C C . PRO A 1 194 ? 4.747 -2.510 -0.548 1.00 90.12 194 PRO A C 1
ATOM 1533 O O . PRO A 1 194 ? 3.831 -2.347 0.252 1.00 90.12 194 PRO A O 1
ATOM 1536 N N . LEU A 1 195 ? 5.256 -3.722 -0.773 1.00 91.12 195 LEU A N 1
ATOM 1537 C CA . LEU A 1 195 ? 4.693 -4.919 -0.147 1.00 91.12 195 LEU A CA 1
ATOM 1538 C C . LEU A 1 195 ? 4.696 -4.822 1.390 1.00 91.12 195 LEU A C 1
ATOM 1540 O O . LEU A 1 195 ? 3.669 -5.045 2.034 1.00 91.12 195 LEU A O 1
ATOM 1544 N N . LEU A 1 196 ? 5.832 -4.446 1.980 1.00 91.31 196 LEU A N 1
ATOM 1545 C CA . LEU A 1 196 ? 5.999 -4.385 3.433 1.00 91.31 196 LEU A CA 1
ATOM 1546 C C . LEU A 1 196 ? 5.281 -3.195 4.072 1.00 91.31 196 LEU A C 1
ATOM 1548 O O . LEU A 1 196 ? 4.746 -3.332 5.172 1.00 91.31 196 LEU A O 1
ATOM 1552 N N . LEU A 1 197 ? 5.208 -2.053 3.386 1.00 89.44 197 LEU A N 1
ATOM 1553 C CA . LEU A 1 197 ? 4.453 -0.890 3.849 1.00 89.44 197 LEU A CA 1
ATOM 1554 C C . LEU A 1 197 ? 2.948 -1.176 3.888 1.00 89.44 197 LEU A C 1
ATOM 1556 O O . LEU A 1 197 ? 2.292 -0.890 4.894 1.00 89.44 197 LEU A O 1
ATOM 1560 N N . TYR A 1 198 ? 2.400 -1.806 2.848 1.00 91.44 198 TYR A N 1
ATOM 1561 C CA . TYR A 1 198 ? 0.994 -2.209 2.837 1.00 91.44 198 TYR A CA 1
ATOM 1562 C C . TYR A 1 198 ? 0.705 -3.342 3.819 1.00 91.44 198 TYR A C 1
ATOM 1564 O O . TYR A 1 198 ? -0.334 -3.311 4.478 1.00 91.44 198 TYR A O 1
ATOM 1572 N N . LEU A 1 199 ? 1.632 -4.290 4.000 1.00 91.25 199 LEU A N 1
ATOM 1573 C CA . LEU A 1 199 ? 1.536 -5.288 5.066 1.00 91.25 199 LEU A CA 1
ATOM 1574 C C . LEU A 1 199 ? 1.492 -4.615 6.444 1.00 91.25 199 LEU A C 1
ATOM 1576 O O . LEU A 1 199 ? 0.650 -4.970 7.266 1.00 91.25 199 LEU A O 1
ATOM 1580 N N . GLN A 1 200 ? 2.330 -3.602 6.686 1.00 88.69 200 GLN A N 1
ATOM 1581 C CA . GLN A 1 200 ? 2.297 -2.812 7.918 1.00 88.69 200 GLN A CA 1
ATOM 1582 C C . GLN A 1 200 ? 0.930 -2.151 8.130 1.00 88.69 200 GLN A C 1
ATOM 1584 O O . GLN A 1 200 ? 0.385 -2.206 9.233 1.00 88.69 200 GLN A O 1
ATOM 1589 N N . GLY A 1 201 ? 0.353 -1.573 7.073 1.00 86.38 201 GLY A N 1
ATOM 1590 C CA . GLY A 1 201 ? -1.002 -1.022 7.095 1.00 86.38 201 GLY A CA 1
ATOM 1591 C C . GLY A 1 201 ? -2.088 -2.082 7.317 1.00 86.38 201 GLY A C 1
ATOM 1592 O O . GLY A 1 201 ? -3.101 -1.792 7.948 1.00 86.38 201 GLY A O 1
ATOM 1593 N N . ALA A 1 202 ? -1.877 -3.315 6.849 1.00 89.31 202 ALA A N 1
ATOM 1594 C CA . ALA A 1 202 ? -2.800 -4.436 7.015 1.00 89.31 202 ALA A CA 1
ATOM 1595 C C . ALA A 1 202 ? -2.768 -5.036 8.433 1.00 89.31 202 ALA A C 1
ATOM 1597 O O . ALA A 1 202 ? -3.780 -5.572 8.890 1.00 89.31 202 ALA A O 1
ATOM 1598 N N . MET A 1 203 ? -1.646 -4.926 9.159 1.00 86.50 203 MET A N 1
ATOM 1599 C CA . MET A 1 203 ? -1.461 -5.555 10.477 1.00 86.50 203 MET A CA 1
ATOM 1600 C C . MET A 1 203 ? -2.573 -5.251 11.496 1.00 86.50 203 MET A C 1
ATOM 1602 O O . MET A 1 203 ? -3.070 -6.207 12.092 1.00 86.50 203 MET A O 1
ATOM 1606 N N . PRO A 1 204 ? -3.032 -3.998 11.701 1.00 81.06 204 PRO A N 1
ATOM 1607 C CA . PRO A 1 204 ? -4.130 -3.715 12.630 1.00 81.06 204 PRO A CA 1
ATOM 1608 C C . PRO A 1 204 ? -5.415 -4.482 12.291 1.00 81.06 204 PRO A C 1
ATOM 1610 O O . PRO A 1 204 ? -6.125 -4.943 13.185 1.00 81.06 204 PRO A O 1
ATOM 1613 N N . TYR A 1 205 ? -5.702 -4.652 11.001 1.00 84.31 205 TYR A N 1
ATOM 1614 C CA . TYR A 1 205 ? -6.880 -5.363 10.521 1.00 84.31 205 TYR A CA 1
ATOM 1615 C C . TYR A 1 205 ? -6.725 -6.880 10.640 1.00 84.31 205 TYR A C 1
ATOM 1617 O O . TYR A 1 205 ? -7.662 -7.553 11.061 1.00 84.31 205 TYR A O 1
ATOM 1625 N N . LEU A 1 206 ? -5.534 -7.417 10.353 1.00 85.88 206 LEU A N 1
ATOM 1626 C CA . LEU A 1 206 ? -5.207 -8.833 10.556 1.00 85.88 206 LEU A CA 1
ATOM 1627 C C . LEU A 1 206 ? -5.276 -9.210 12.040 1.00 85.88 206 LEU A C 1
ATOM 1629 O O . LEU A 1 206 ? -5.840 -10.243 12.395 1.00 85.88 206 LEU A O 1
ATOM 1633 N N . VAL A 1 207 ? -4.763 -8.348 12.921 1.00 80.56 207 VAL A N 1
ATOM 1634 C CA . VAL A 1 207 ? -4.857 -8.526 14.375 1.00 80.56 207 VAL A CA 1
ATOM 1635 C C . VAL A 1 207 ? -6.308 -8.456 14.841 1.00 80.56 207 VAL A C 1
ATOM 1637 O O . VAL A 1 207 ? -6.682 -9.218 15.723 1.00 80.56 207 VAL A O 1
ATOM 1640 N N . HIS A 1 208 ? -7.144 -7.598 14.258 1.00 77.56 208 HIS A N 1
ATOM 1641 C CA . HIS A 1 208 ? -8.567 -7.565 14.597 1.00 77.56 208 HIS A CA 1
ATOM 1642 C C . HIS A 1 208 ? -9.329 -8.790 14.062 1.00 77.56 208 HIS A C 1
ATOM 1644 O O . HIS A 1 208 ? -10.201 -9.320 14.743 1.00 77.56 208 HIS A O 1
ATOM 1650 N N . ALA A 1 209 ? -8.987 -9.272 12.866 1.00 81.56 209 ALA A N 1
ATOM 1651 C CA . ALA A 1 209 ? -9.627 -10.427 12.241 1.00 81.56 209 ALA A CA 1
ATOM 1652 C C . ALA A 1 209 ? -9.256 -11.760 12.915 1.00 81.56 209 ALA A C 1
ATOM 1654 O O . ALA A 1 209 ? -10.091 -12.660 13.001 1.00 81.56 209 ALA A O 1
ATOM 1655 N N . PHE A 1 210 ? -8.010 -11.902 13.381 1.00 79.00 210 PHE A N 1
ATOM 1656 C CA . PHE A 1 210 ? -7.471 -13.158 13.922 1.00 79.00 210 PHE A CA 1
ATOM 1657 C C . PHE A 1 210 ? -7.108 -13.104 15.411 1.00 79.00 210 PHE A C 1
ATOM 1659 O O . PHE A 1 210 ? -6.711 -14.119 15.983 1.00 79.00 210 PHE A O 1
ATOM 1666 N N . GLY A 1 211 ? -7.203 -11.937 16.043 1.00 64.38 211 GLY A N 1
ATOM 1667 C CA . GLY A 1 211 ? -6.892 -11.757 17.455 1.00 64.38 211 GLY A CA 1
ATOM 1668 C C . GLY A 1 211 ? -7.924 -12.406 18.381 1.00 64.38 211 GLY A C 1
ATOM 1669 O O . GLY A 1 211 ? -9.040 -12.719 17.964 1.00 64.38 211 GLY A O 1
ATOM 1670 N N . PRO A 1 212 ? -7.569 -12.608 19.664 1.00 56.03 212 PRO A N 1
ATOM 1671 C CA . PRO A 1 212 ? -8.513 -13.118 20.648 1.00 56.03 212 PRO A CA 1
ATOM 1672 C C . PRO A 1 212 ? -9.706 -12.164 20.749 1.00 56.03 212 PRO A C 1
ATOM 1674 O O . PRO A 1 212 ? -9.515 -10.957 20.912 1.00 56.03 212 PRO A O 1
ATOM 1677 N N . ALA A 1 213 ? -10.919 -12.717 20.647 1.00 48.38 213 ALA A N 1
ATOM 1678 C CA . ALA A 1 213 ? -12.158 -11.960 20.766 1.00 48.38 213 ALA A CA 1
ATOM 1679 C C . ALA A 1 213 ? -12.116 -11.131 22.053 1.00 48.38 213 ALA A C 1
ATOM 1681 O O . ALA A 1 213 ? -11.992 -11.683 23.151 1.00 48.38 213 ALA A O 1
ATOM 1682 N N . ILE A 1 214 ? -12.186 -9.805 21.919 1.00 48.91 214 ILE A N 1
ATOM 1683 C CA . ILE A 1 214 ? -12.412 -8.941 23.071 1.00 48.91 214 ILE A CA 1
ATOM 1684 C C . ILE A 1 214 ? -13.790 -9.353 23.577 1.00 48.91 214 ILE A C 1
ATOM 1686 O O . ILE A 1 214 ? -14.774 -9.194 22.860 1.00 48.91 214 ILE A O 1
ATOM 1690 N N . SER A 1 215 ? -13.858 -9.962 24.762 1.00 39.31 215 SER A N 1
ATOM 1691 C CA . SER A 1 215 ? -15.137 -10.169 25.428 1.00 39.31 215 SER A CA 1
ATOM 1692 C C . SER A 1 215 ? -15.774 -8.795 25.549 1.00 39.31 215 SER A C 1
ATOM 1694 O O . SER A 1 215 ? -15.235 -7.948 26.269 1.00 39.31 215 SER A O 1
ATOM 1696 N N . GLU A 1 216 ? -16.849 -8.550 24.801 1.00 38.50 216 GLU A N 1
ATOM 1697 C CA . GLU A 1 216 ? -17.623 -7.331 24.966 1.00 38.50 216 GLU A CA 1
ATOM 1698 C C . GLU A 1 216 ? -17.919 -7.179 26.463 1.00 38.50 216 GLU A C 1
ATOM 1700 O O . GLU A 1 216 ? -18.305 -8.166 27.108 1.00 38.50 216 GLU A O 1
ATOM 1705 N N . PRO A 1 217 ? -17.680 -6.000 27.062 1.00 40.09 217 PRO A N 1
ATOM 1706 C CA . PRO A 1 217 ? -18.187 -5.762 28.398 1.00 40.09 217 PRO A CA 1
ATOM 1707 C C . PRO A 1 217 ? -19.690 -6.027 28.334 1.00 40.09 217 PRO A C 1
ATOM 1709 O O . PRO A 1 217 ? -20.367 -5.497 27.449 1.00 40.09 217 PRO A O 1
ATOM 1712 N N . LYS A 1 218 ? -20.190 -6.902 29.220 1.00 34.88 218 LYS A N 1
ATOM 1713 C CA . LYS A 1 218 ? -21.631 -7.111 29.391 1.00 34.88 218 LYS A CA 1
ATOM 1714 C C . LYS A 1 218 ? -22.263 -5.724 29.422 1.00 34.88 218 LYS A C 1
ATOM 1716 O O . LYS A 1 218 ? -21.897 -4.932 30.289 1.00 34.88 218 LYS A O 1
ATOM 1721 N N . ARG A 1 219 ? -23.135 -5.427 28.452 1.00 37.19 219 ARG A N 1
ATOM 1722 C CA . ARG A 1 219 ? -24.012 -4.259 28.535 1.00 37.19 219 ARG A CA 1
ATOM 1723 C C . ARG A 1 219 ? -24.703 -4.368 29.895 1.00 37.19 219 ARG A C 1
ATOM 1725 O O . ARG A 1 219 ? -25.393 -5.360 30.130 1.00 37.19 219 ARG A O 1
ATOM 1732 N N . ALA A 1 220 ? -24.353 -3.455 30.797 1.00 38.88 220 ALA A N 1
ATOM 1733 C CA . ALA A 1 220 ? -25.044 -3.274 32.063 1.00 38.88 220 ALA A CA 1
ATOM 1734 C C . ALA A 1 220 ? -26.380 -2.587 31.788 1.00 38.88 220 ALA A C 1
ATOM 1736 O O . ALA A 1 220 ? -26.408 -1.744 30.858 1.00 38.88 220 ALA A O 1
#

pLDDT: mean 77.77, std 16.57, range [32.12, 96.06]

Sequence (220 aa):
MPDVAPSNKTPRFYVRDGRSLMAAIALLITGAITAEIVDRYVYQEVTGALLTRSRLWWEIVLNLQILSVGMIWFCYSDRIADAVGNLKRIHMLLCGITIVAALIPSFLAAVSAANNWFYVRPSLSSFIGFFVFGIAFWFTSLLMQIVLLRLRARRTGAQAKQLRAWHYAPAFMLAVIVTVDASWGGRVWLVATPLLLYLQGAMPYLVHAFGPAISEPKRA

Foldseek 3Di:
DDDDDPPPPDPPPPPQVVLLVLLLVLLLLLLLVQLLVLCLLPPDDPVSLVLLLDPVNVVVLVVSLVSSLVSLCSSLVVVLVPDDDVSNVLSVLLSVLSNVSSCVVVVVVVVCVVVVCSPPRDDPVVVVVVLVVVVVSLVVSVVSNVVSVVVVCVVPVPPPVPPDPVLCVLVVVLVVCCVVQVVVVHDVSSSSVSNSSSNSVSVVSVCSSPPDDPPPDPPD

Secondary structure (DSSP, 8-state):
-----------------HHHHHHHHHHHHHHHHHHHHHHHHHT--TTHHHHHT-HHHHHHHHHHHHHHHHHHHHHHHHHHHS--HHHHHHHHHHHHHHHHHHTHHHHHHHHHHHTTTTTSPPPHHHHHHHHHHHHHHHHHHHHHHHHHHHHHHHHH---STT--GGGGHHHHHHHHHHHHHHHTT--HHHHHHHHHHHHHHHHHHHHHHHSPP-------

Radius of gyration: 21.21 Å; chains: 1; bounding box: 50×50×71 Å